Protein AF-A0A3P8R2W5-F1 (afdb_monomer)

Nearest PDB structures (foldseek):
  6atu-assembly19_G  TM=8.718E-01  e=2.546E-03  Homo sapiens
  2z7f-assembly1_I  TM=8.019E-01  e=1.311E-03  Homo sapiens
  6atu-assembly6_F  TM=7.959E-01  e=9.404E-04  Homo sapiens
  6atu-assembly13_M  TM=8.335E-01  e=5.285E-03  Homo sapiens
  6atu-assembly19_Q  TM=7.624E-01  e=2.382E-03  Homo sapiens

Solvent-accessible surface area (backbone atoms only — not comparable to full-atom values): 11851 Å² total; per-residue (Å²): 139,56,72,67,59,56,53,50,49,53,51,51,56,57,54,64,68,43,92,57,56,71,59,59,55,61,57,56,61,75,74,48,92,68,95,67,98,59,91,80,62,72,65,60,57,54,51,54,67,70,60,62,64,60,78,55,39,72,69,93,72,89,56,94,75,54,70,59,56,67,77,35,89,41,23,77,69,27,68,88,70,18,33,48,28,73,53,85,70,21,19,39,64,36,75,41,43,58,73,58,78,55,42,71,60,91,65,75,59,60,75,98,68,84,64,53,75,74,34,92,40,29,74,70,27,64,90,69,22,30,46,27,69,43,68,70,31,22,35,68,35,74,38,42,55,74,61,77,53,40,70,62,90,74,48,78,67,72,93,68,84,64,53,74,73,34,92,40,26,71,70,27,67,85,73,22,30,47,28,69,44,68,71,30,23,36,67,37,73,41,48,67,83,87,126

Radius of gyration: 23.7 Å; Cα contacts (8 Å, |Δi|>4): 311; chains: 1; bounding box: 45×75×55 Å

Mean predicted aligned error: 18.03 Å

Sequence (195 aa):
MDKLSSTVYVLIVALCAFPHFGTVFHAHALRRGGISTGEFPLSLFAICLLIDSKPGVCPVRYYIHADCTKSCSKDSDCHDNEKCCSNGCGHECMAPVIVKPGLCPHRLPAALGPCVESCSTDSDCHDSEKCCSNGCGHECMVPDIVKPGVCPLGHPPTFGPCVESCSKDSDCTDKKKCCSNGCGHECMAPYIGEK

Secondary structure (DSSP, 8-state):
--HHHHHHHHHHHHHHT-TTHHHHHHHHHTT---------SHHHHHHHHT----SSB------SS----B--SSGGGSSTT-EEEE-SSSEEEEPPB-PPSSBPPP-PPPPSS---B--SSGGGSSTT-EEEE-SSSEEEEPPB-PPSSB-----PPPSS---B--SSGGGSSTT-EEEE-SSSEEEEPPB----

InterPro domains:
  IPR008197 WAP-type 'four-disulfide core' domain [PF00095] (54-96)
  IPR008197 WAP-type 'four-disulfide core' domain [PF00095] (100-143)
  IPR008197 WAP-type 'four-disulfide core' domain [PF00095] (147-190)
  IPR008197 WAP-type 'four-disulfide core' domain [PR00003] (97-106)
  IPR008197 WAP-type 'four-disulfide core' domain [PR00003] (165-172)
  IPR008197 WAP-type 'four-disulfide core' domain [PR00003] (172-181)
  IPR008197 WAP-type 'four-disulfide core' domain [PR00003] (182-190)
  IPR008197 WAP-type 'four-disulfide core' domain [PS51390] (51-97)
  IPR008197 WAP-type 'four-disulfide core' domain [PS51390] (99-143)
  IPR008197 WAP-type 'four-disulfide core' domain [PS51390] (144-191)
  IPR008197 WAP-type 'four-disulfide core' domain [SM00217] (54-97)
  IPR008197 WAP-type 'four-disulfide core' domain [SM00217] (100-144)
  IPR008197 WAP-type 'four-disulfide core' domain [SM00217] (147-191)
  IPR036645 Elafin-like superfamily [G3DSA:4.10.75.10] (53-97)
  IPR036645 Elafin-like superfamily [G3DSA:4.10.75.10] (98-145)
  IPR036645 Elafin-like superfamily [G3DSA:4.10.75.10] (146-193)
  IPR036645 Elafin-like superfamily [SSF57256] (47-97)
  IPR036645 Elafin-like superfamily [SSF57256] (97-143)
  IPR036645 Elafin-like superfamily [SSF57256] (145-190)
  IPR050514 WAP four-disulfide core domain [PTHR19441] (52-141)

Organism: Astatotilapia calliptera (NCBI:txid8154)

pLDDT: mean 70.21, std 16.5, range [33.34, 91.12]

Structure (mmCIF, N/CA/C/O backbone):
data_AF-A0A3P8R2W5-F1
#
_entry.id   AF-A0A3P8R2W5-F1
#
loop_
_atom_site.group_PDB
_atom_site.id
_atom_site.type_symbol
_atom_site.label_atom_id
_atom_site.label_alt_id
_atom_site.label_comp_id
_atom_site.label_asym_id
_atom_site.label_entity_id
_atom_site.label_seq_id
_atom_site.pdbx_PDB_ins_code
_atom_site.Cartn_x
_atom_site.Cartn_y
_atom_site.Cartn_z
_atom_site.occupancy
_atom_site.B_iso_or_equiv
_atom_site.auth_seq_id
_atom_site.auth_comp_id
_atom_site.auth_asym_id
_atom_site.auth_atom_id
_atom_site.pdbx_PDB_model_num
ATOM 1 N N . MET A 1 1 ? -18.598 16.059 6.889 1.00 37.91 1 MET A N 1
ATOM 2 C CA . MET A 1 1 ? -17.616 15.352 6.032 1.00 37.91 1 MET A CA 1
ATOM 3 C C . MET A 1 1 ? -18.181 15.341 4.633 1.00 37.91 1 MET A C 1
ATOM 5 O O . MET A 1 1 ? -18.956 14.478 4.240 1.00 37.91 1 MET A O 1
ATOM 9 N N . ASP A 1 2 ? -17.928 16.457 3.984 1.00 36.19 2 ASP A N 1
ATOM 10 C CA . ASP A 1 2 ? -18.869 17.141 3.122 1.00 36.19 2 ASP A CA 1
ATOM 11 C C . ASP A 1 2 ? -18.678 16.683 1.683 1.00 36.19 2 ASP A C 1
ATOM 13 O O . ASP A 1 2 ? -17.599 16.840 1.117 1.00 36.19 2 ASP A O 1
ATOM 17 N N . LYS A 1 3 ? -19.734 16.140 1.064 1.00 34.19 3 LYS A N 1
ATOM 18 C CA . LYS A 1 3 ? -19.752 15.786 -0.370 1.00 34.19 3 LYS A CA 1
ATOM 19 C C . LYS A 1 3 ? -19.328 16.959 -1.271 1.00 34.19 3 LYS A C 1
ATOM 21 O O . LYS A 1 3 ? -18.796 16.731 -2.350 1.00 34.19 3 LYS A O 1
ATOM 26 N N . LEU A 1 4 ? -19.489 18.194 -0.790 1.00 41.12 4 LEU A N 1
ATOM 27 C CA . LEU A 1 4 ? -18.995 19.416 -1.425 1.00 41.12 4 LEU A CA 1
ATOM 28 C C . LEU A 1 4 ? -17.462 19.457 -1.554 1.00 41.12 4 LEU A C 1
ATOM 30 O O . LEU A 1 4 ? -16.969 19.941 -2.562 1.00 41.12 4 LEU A O 1
ATOM 34 N N . SER A 1 5 ? -16.700 18.894 -0.611 1.00 50.88 5 SER A N 1
ATOM 35 C CA . SER A 1 5 ? -15.228 18.884 -0.656 1.00 50.88 5 SER A CA 1
ATOM 36 C C . SER A 1 5 ? -14.683 17.929 -1.727 1.00 50.88 5 SER A C 1
ATOM 38 O O . SER A 1 5 ? -13.725 18.263 -2.420 1.00 50.88 5 SER A O 1
ATOM 40 N N . SER A 1 6 ? -15.342 16.784 -1.937 1.00 49.88 6 SER A N 1
ATOM 41 C CA . SER A 1 6 ? -14.933 15.801 -2.949 1.00 49.88 6 SER A CA 1
ATOM 42 C C . SER A 1 6 ? -15.258 16.270 -4.372 1.00 49.88 6 SER A C 1
ATOM 44 O O . SER A 1 6 ? -14.403 16.187 -5.249 1.00 49.88 6 SER A O 1
ATOM 46 N N . THR A 1 7 ? -16.437 16.860 -4.600 1.00 51.84 7 THR A N 1
ATOM 47 C CA . THR A 1 7 ? -16.791 17.428 -5.914 1.00 51.84 7 THR A CA 1
ATOM 48 C C . THR A 1 7 ? -15.917 18.631 -6.267 1.00 51.84 7 THR A C 1
ATOM 50 O O . THR A 1 7 ? -15.484 18.755 -7.410 1.00 51.84 7 THR A O 1
ATOM 53 N N . VAL A 1 8 ? -15.607 19.493 -5.290 1.00 56.53 8 VAL A N 1
ATOM 54 C CA . VAL A 1 8 ? -14.687 20.626 -5.480 1.00 56.53 8 VAL A CA 1
ATOM 55 C C . VAL A 1 8 ? -13.277 20.132 -5.806 1.00 56.53 8 VAL A C 1
ATOM 57 O O . VAL A 1 8 ? -12.662 20.656 -6.726 1.00 56.53 8 VAL A O 1
ATOM 60 N N . TYR A 1 9 ? -12.790 19.077 -5.148 1.00 55.22 9 TYR A N 1
ATOM 61 C CA . TYR A 1 9 ? -11.492 18.472 -5.461 1.00 55.22 9 TYR A CA 1
ATOM 62 C C . TYR A 1 9 ? -11.437 17.900 -6.887 1.00 55.22 9 TYR A C 1
ATOM 64 O O . TYR A 1 9 ? -10.500 18.185 -7.629 1.00 55.22 9 TYR A O 1
ATOM 72 N N . VAL A 1 10 ? -12.469 17.162 -7.309 1.00 55.72 10 VAL A N 1
ATOM 73 C CA . VAL A 1 10 ? -12.559 16.612 -8.675 1.00 55.72 10 VAL A CA 1
ATOM 74 C C . VAL A 1 10 ? -12.622 17.727 -9.724 1.00 55.72 10 VAL A C 1
ATOM 76 O O . VAL A 1 10 ? -11.953 17.637 -10.752 1.00 55.72 10 VAL A O 1
ATOM 79 N N . LEU A 1 11 ? -13.366 18.806 -9.455 1.00 57.88 11 LEU A N 1
ATOM 80 C CA . LEU A 1 11 ? -13.414 19.990 -10.320 1.00 57.88 11 LEU A CA 1
ATOM 81 C C . LEU A 1 11 ? -12.051 20.683 -10.420 1.00 57.88 11 LEU A C 1
ATOM 83 O O . LEU A 1 11 ? -11.648 21.058 -11.514 1.00 57.88 11 LEU A O 1
ATOM 87 N N . ILE A 1 12 ? -11.319 20.820 -9.313 1.00 60.12 12 ILE A N 1
ATOM 88 C CA . ILE A 1 12 ? -9.984 21.435 -9.303 1.00 60.12 12 ILE A CA 1
ATOM 89 C C . ILE A 1 12 ? -8.992 20.602 -10.124 1.00 60.12 12 ILE A C 1
ATOM 91 O O . ILE A 1 12 ? -8.288 21.155 -10.966 1.00 60.12 12 ILE A O 1
ATOM 95 N N . VAL A 1 13 ? -8.979 19.277 -9.945 1.00 54.66 13 VAL A N 1
ATOM 96 C CA . VAL A 1 13 ? -8.124 18.364 -10.724 1.00 54.66 13 VAL A CA 1
ATOM 97 C C . VAL A 1 13 ? -8.473 18.421 -12.216 1.00 54.66 13 VAL A C 1
ATOM 99 O O . VAL A 1 13 ? -7.575 18.510 -13.051 1.00 54.66 13 VAL A O 1
ATOM 102 N N . ALA A 1 14 ? -9.765 18.451 -12.563 1.00 57.53 14 ALA A N 1
ATOM 103 C CA . ALA A 1 14 ? -10.214 18.588 -13.948 1.00 57.53 14 ALA A CA 1
ATOM 104 C C . ALA A 1 14 ? -9.802 19.933 -14.572 1.00 57.53 14 ALA A C 1
ATOM 106 O O . ALA A 1 14 ? -9.404 19.968 -15.732 1.00 57.53 14 ALA A O 1
ATOM 107 N N . LEU A 1 15 ? -9.847 21.032 -13.810 1.00 59.97 15 LEU A N 1
ATOM 108 C CA . LEU A 1 15 ? -9.421 22.358 -14.270 1.00 59.97 15 LEU A CA 1
ATOM 109 C C . LEU A 1 15 ? -7.898 22.444 -14.476 1.00 59.97 15 LEU A C 1
ATOM 111 O O . LEU A 1 15 ? -7.463 23.055 -15.451 1.00 59.97 15 LEU A O 1
ATOM 115 N N . CYS A 1 16 ? -7.095 21.791 -13.626 1.00 55.00 16 CYS A N 1
ATOM 116 C CA . CYS A 1 16 ? -5.636 21.712 -13.792 1.00 55.00 16 CYS A CA 1
ATOM 117 C C . CYS A 1 16 ? -5.208 20.835 -14.993 1.00 55.00 16 CYS A C 1
ATOM 119 O O . CYS A 1 16 ? -4.092 20.991 -15.481 1.00 55.00 16 CYS A O 1
ATOM 121 N N . ALA A 1 17 ? -6.069 19.936 -15.491 1.00 52.56 17 ALA A N 1
ATOM 122 C CA . ALA A 1 17 ? -5.776 19.053 -16.628 1.00 52.56 17 ALA A CA 1
ATOM 123 C C . ALA A 1 17 ? -5.965 19.716 -18.010 1.00 52.56 17 ALA A C 1
ATOM 125 O O . ALA A 1 17 ? -5.580 19.139 -19.028 1.00 52.56 17 ALA A O 1
ATOM 126 N N . PHE A 1 18 ? -6.545 20.922 -18.081 1.00 54.81 18 PHE A N 1
ATOM 127 C CA . PHE A 1 18 ? -6.674 21.643 -19.347 1.00 54.81 18 PHE A CA 1
ATOM 128 C C . PHE A 1 18 ? -5.352 22.348 -19.707 1.00 54.81 18 PHE A C 1
ATOM 130 O O . PHE A 1 18 ? -4.949 23.284 -19.011 1.00 54.81 18 PHE A O 1
ATOM 137 N N . PRO A 1 19 ? -4.715 22.015 -20.846 1.00 51.53 19 PRO A N 1
ATOM 138 C CA . PRO A 1 19 ? -3.404 22.552 -21.235 1.00 51.53 19 PRO A CA 1
ATOM 139 C C . PRO A 1 19 ? -3.407 24.070 -21.502 1.00 51.53 19 PRO A C 1
ATOM 141 O O . PRO A 1 19 ? -2.353 24.687 -21.617 1.00 51.53 19 PRO A O 1
ATOM 144 N N . HIS A 1 20 ? -4.587 24.698 -21.575 1.00 48.62 20 HIS A N 1
ATOM 145 C CA . HIS A 1 20 ? -4.743 26.134 -21.811 1.00 48.62 20 HIS A CA 1
ATOM 146 C C . HIS A 1 20 ? -4.939 26.985 -20.545 1.00 48.62 20 HIS A C 1
ATOM 148 O O . HIS A 1 20 ? -4.922 28.213 -20.651 1.00 48.62 20 HIS A O 1
ATOM 154 N N . PHE A 1 21 ? -5.073 26.394 -19.351 1.00 50.47 21 PHE A N 1
ATOM 155 C CA . PHE A 1 21 ? -5.396 27.158 -18.135 1.00 50.47 21 PHE A CA 1
ATOM 156 C C . PHE A 1 21 ? -4.293 28.163 -17.749 1.00 50.47 21 PHE A C 1
ATOM 158 O O . PHE A 1 21 ? -4.582 29.298 -17.368 1.00 50.47 21 PHE A O 1
ATOM 165 N N . GLY A 1 22 ? -3.020 27.799 -17.946 1.00 50.53 22 GLY A N 1
ATOM 166 C CA . GLY A 1 22 ? -1.876 28.679 -17.665 1.00 50.53 22 GLY A CA 1
ATOM 167 C C . GLY A 1 22 ? -1.718 29.860 -18.634 1.00 50.53 22 GLY A C 1
ATOM 168 O O . GLY A 1 22 ? -1.234 30.920 -18.242 1.00 50.53 22 GLY A O 1
ATOM 169 N N . THR A 1 23 ? -2.161 29.725 -19.889 1.00 49.91 23 THR A N 1
ATOM 170 C CA . THR A 1 23 ? -1.966 30.766 -20.925 1.00 49.91 23 THR A CA 1
ATOM 171 C C . THR A 1 23 ? -3.039 31.860 -20.892 1.00 49.91 23 THR A C 1
ATOM 173 O O . THR A 1 23 ? -2.734 33.028 -21.135 1.00 49.91 23 THR A O 1
ATOM 176 N N . VAL A 1 24 ? -4.281 31.520 -20.528 1.00 46.75 24 VAL A N 1
ATOM 177 C CA . VAL A 1 24 ? -5.404 32.476 -20.472 1.00 46.75 24 VAL A CA 1
ATOM 178 C C . VAL A 1 24 ? -5.250 33.460 -19.304 1.00 46.75 24 VAL A C 1
ATOM 180 O O . VAL A 1 24 ? -5.505 34.655 -19.466 1.00 46.75 24 VAL A O 1
ATOM 183 N N . PHE A 1 25 ? -4.757 33.002 -18.148 1.00 47.06 25 PHE A N 1
ATOM 184 C CA . PHE A 1 25 ? -4.556 33.862 -16.974 1.00 47.06 25 PHE A CA 1
ATOM 185 C C . PHE A 1 25 ? -3.349 34.799 -17.109 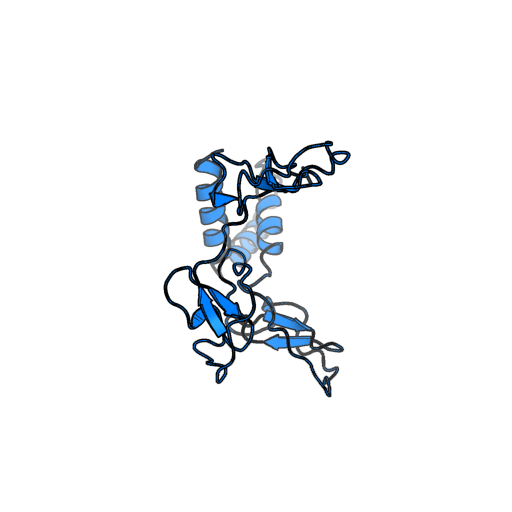1.00 47.06 25 PHE A C 1
ATOM 187 O O . PHE A 1 25 ? -3.434 35.966 -16.720 1.00 47.06 25 PHE A O 1
ATOM 194 N N . HIS A 1 26 ? -2.257 34.340 -17.731 1.00 40.44 26 HIS A N 1
ATOM 195 C CA . HIS A 1 26 ? -1.075 35.179 -17.948 1.00 40.44 26 HIS A CA 1
ATOM 196 C C . HIS A 1 26 ? -1.336 36.308 -18.967 1.00 40.44 26 HIS A C 1
ATOM 198 O O . HIS A 1 26 ? -0.782 37.402 -18.842 1.00 40.44 26 HIS A O 1
ATOM 204 N N . ALA A 1 27 ? -2.225 36.082 -19.944 1.00 37.72 27 ALA A N 1
ATOM 205 C CA . ALA A 1 27 ? -2.623 37.091 -20.929 1.00 37.72 27 ALA A CA 1
ATOM 206 C C . ALA A 1 27 ? -3.613 38.137 -20.372 1.00 37.72 27 ALA A C 1
ATOM 208 O O . ALA A 1 27 ? -3.580 39.297 -20.788 1.00 37.72 27 ALA A O 1
ATOM 209 N N . HIS A 1 28 ? -4.467 37.768 -19.409 1.00 40.81 28 HIS A N 1
ATOM 210 C CA . HIS A 1 28 ? -5.411 38.706 -18.784 1.00 40.81 28 HIS A CA 1
ATOM 211 C C . HIS A 1 28 ? -4.749 39.635 -17.750 1.00 40.81 28 HIS A C 1
ATOM 213 O O . HIS A 1 28 ? -5.167 40.787 -17.616 1.00 40.81 28 HIS A O 1
ATOM 219 N N . ALA A 1 29 ? -3.689 39.174 -17.072 1.00 40.69 29 ALA A N 1
ATOM 220 C CA . ALA A 1 29 ? -2.943 39.957 -16.080 1.00 40.69 29 ALA A CA 1
ATOM 221 C C . ALA A 1 29 ? -2.123 41.114 -16.689 1.00 40.69 29 ALA A C 1
ATOM 223 O O . ALA A 1 29 ? -1.915 42.131 -16.035 1.00 40.69 29 ALA A O 1
ATOM 224 N N . LEU A 1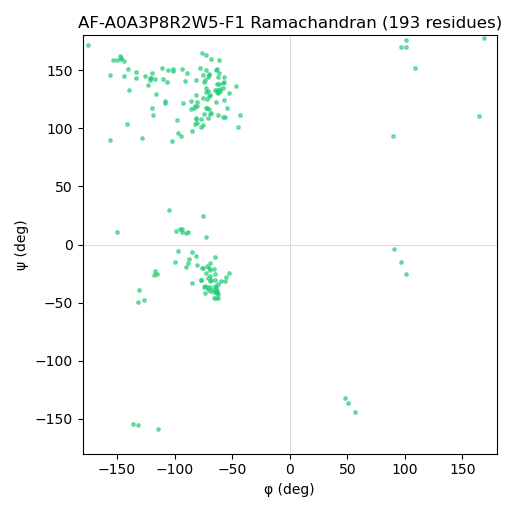 30 ? -1.697 41.003 -17.954 1.00 40.72 30 LEU A N 1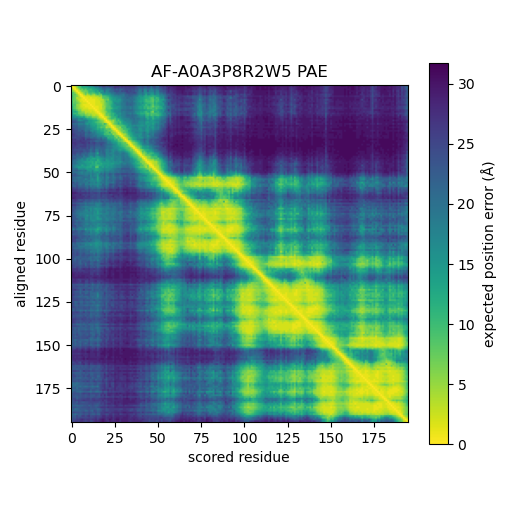
ATOM 225 C CA . LEU A 1 30 ? -0.898 42.043 -18.620 1.00 40.72 30 LEU A CA 1
ATOM 226 C C . LEU A 1 30 ? -1.732 43.143 -19.298 1.00 40.72 30 LEU A C 1
ATOM 228 O O . LEU A 1 30 ? -1.176 44.172 -19.675 1.00 40.72 30 LEU A O 1
ATOM 232 N N . ARG A 1 31 ? -3.055 42.968 -19.464 1.00 41.94 31 ARG A N 1
ATOM 233 C CA . ARG A 1 31 ? -3.909 43.952 -20.166 1.00 41.94 31 ARG A CA 1
ATOM 234 C C . ARG A 1 31 ? -4.700 44.902 -19.273 1.00 41.94 31 ARG A C 1
ATOM 236 O O . ARG A 1 31 ? -5.211 45.899 -19.778 1.00 41.94 31 ARG A O 1
ATOM 243 N N . ARG A 1 32 ? -4.826 44.630 -17.977 1.00 38.44 32 ARG A N 1
ATOM 244 C CA . ARG A 1 32 ? -5.476 45.545 -17.032 1.00 38.44 32 ARG A CA 1
ATOM 245 C C . ARG A 1 32 ? -4.540 45.778 -15.859 1.00 38.44 32 ARG A C 1
ATOM 247 O O . ARG A 1 32 ? -4.563 45.035 -14.888 1.00 38.44 32 ARG A O 1
ATOM 254 N N . GLY A 1 33 ? -3.718 46.822 -15.963 1.00 45.69 33 GLY A N 1
ATOM 255 C CA . GLY A 1 33 ? -3.100 47.415 -14.783 1.00 45.69 33 GLY A CA 1
ATOM 256 C C . GLY A 1 33 ? -4.216 47.824 -13.824 1.00 45.69 33 GLY A C 1
ATOM 257 O O . GLY A 1 33 ? -5.000 48.715 -14.139 1.00 45.69 33 GLY A O 1
ATOM 258 N N . GLY A 1 34 ? -4.353 47.118 -12.706 1.00 36.72 34 GLY A N 1
ATOM 259 C CA . GLY A 1 34 ? -5.427 47.383 -11.760 1.00 36.72 34 GLY A CA 1
ATOM 260 C C . GLY A 1 34 ? -5.633 46.250 -10.769 1.00 36.72 34 GLY A C 1
ATOM 261 O O . GLY A 1 34 ? -6.125 45.182 -11.114 1.00 36.72 34 GLY A O 1
ATOM 262 N N . ILE A 1 35 ? -5.286 46.536 -9.519 1.00 48.81 35 ILE A N 1
ATOM 263 C CA . ILE A 1 35 ? -5.707 45.813 -8.322 1.00 48.81 35 ILE A CA 1
ATOM 264 C C . ILE A 1 35 ? -7.245 45.846 -8.296 1.00 48.81 35 ILE A C 1
ATOM 266 O O . ILE A 1 35 ? -7.823 46.909 -8.083 1.00 48.81 35 ILE A O 1
ATOM 270 N N . SER A 1 36 ? -7.920 44.717 -8.529 1.00 33.34 36 SER A N 1
ATOM 271 C CA . SER A 1 36 ? -9.334 44.570 -8.167 1.00 33.34 36 SER A CA 1
ATOM 272 C C . SER A 1 36 ? -9.477 43.432 -7.173 1.00 33.34 36 SER A C 1
ATOM 274 O O . SER A 1 36 ? -9.170 42.283 -7.480 1.00 33.34 36 SER A O 1
ATOM 276 N N . THR A 1 37 ? -9.942 43.795 -5.988 1.00 40.66 37 THR A N 1
ATOM 277 C CA . THR A 1 37 ? -10.391 42.941 -4.893 1.00 40.66 37 THR A CA 1
ATOM 278 C C . THR A 1 37 ? -11.297 41.816 -5.397 1.00 40.66 37 THR A C 1
ATOM 280 O O . THR A 1 37 ? -12.478 42.019 -5.677 1.00 40.66 37 THR A O 1
ATOM 283 N N . GLY A 1 38 ? -10.709 40.636 -5.517 1.00 40.97 38 GLY A N 1
ATOM 284 C CA . GLY A 1 38 ? -11.343 39.353 -5.760 1.00 40.97 38 GLY A CA 1
ATOM 285 C C . GLY A 1 38 ? -10.366 38.315 -5.234 1.00 40.97 38 GLY A C 1
ATOM 286 O O . GLY A 1 38 ? -9.433 37.925 -5.931 1.00 40.97 38 GLY A O 1
ATOM 287 N N . GLU A 1 39 ? -10.509 37.973 -3.956 1.00 46.69 39 GLU A N 1
ATOM 288 C CA . GLU A 1 39 ? -9.857 36.818 -3.338 1.00 46.69 39 GLU A CA 1
ATOM 289 C C . GLU A 1 39 ? -10.044 35.610 -4.280 1.00 46.69 39 GLU A C 1
ATOM 291 O O . GLU A 1 39 ? -11.150 35.427 -4.780 1.00 46.69 39 GLU A O 1
ATOM 296 N N . PHE A 1 40 ? -9.002 34.800 -4.505 1.00 55.19 40 PHE A N 1
ATOM 297 C CA . PHE A 1 40 ? -8.868 33.718 -5.512 1.00 55.19 40 PHE A CA 1
ATOM 298 C C . PHE A 1 40 ? -8.293 34.164 -6.873 1.00 55.19 40 PHE A C 1
ATOM 300 O O . PHE A 1 40 ? -9.031 34.556 -7.776 1.00 55.19 40 PHE A O 1
ATOM 307 N N . PRO A 1 41 ? -6.955 34.043 -7.062 1.00 54.28 41 PRO A N 1
ATOM 308 C CA . PRO A 1 41 ? -6.441 32.831 -7.728 1.00 54.28 41 PRO A CA 1
ATOM 309 C C . PRO A 1 41 ? -5.017 32.377 -7.317 1.00 54.28 41 PRO A C 1
ATOM 311 O O . PRO A 1 41 ? -4.459 31.488 -7.955 1.00 54.28 41 PRO A O 1
ATOM 314 N N . LEU A 1 42 ? -4.406 32.934 -6.263 1.00 47.19 42 LEU A N 1
ATOM 315 C CA . LEU A 1 42 ? -3.070 32.491 -5.814 1.00 47.19 42 LEU A CA 1
ATOM 316 C C . LEU A 1 42 ? -3.090 31.075 -5.203 1.00 47.19 42 LEU A C 1
ATOM 318 O O . LEU A 1 42 ? -2.136 30.318 -5.361 1.00 47.19 42 LEU A O 1
ATOM 322 N N . SER A 1 43 ? -4.202 30.688 -4.567 1.00 53.44 43 SER A N 1
ATOM 323 C CA . SER A 1 43 ? -4.377 29.353 -3.977 1.00 53.44 43 SER A CA 1
ATOM 324 C C . SER A 1 43 ? -4.487 28.249 -5.036 1.00 53.44 43 SER A C 1
ATOM 326 O O . SER A 1 43 ? -3.882 27.197 -4.876 1.00 53.44 43 SER A O 1
ATOM 328 N N . LEU A 1 44 ? -5.190 28.488 -6.148 1.00 50.28 44 LEU A N 1
ATOM 329 C CA . LEU A 1 44 ? -5.420 27.462 -7.172 1.00 50.28 44 LEU A CA 1
ATOM 330 C C . LEU A 1 44 ? -4.158 27.170 -8.000 1.00 50.28 44 LEU A C 1
ATOM 332 O O . LEU A 1 44 ? -3.886 26.019 -8.328 1.00 50.28 44 LEU A O 1
ATOM 336 N N . PHE A 1 45 ? -3.353 28.203 -8.272 1.00 52.16 45 PHE A N 1
ATOM 337 C CA . PHE A 1 45 ? -2.059 28.057 -8.942 1.00 52.16 45 PHE A CA 1
ATOM 338 C C . PHE A 1 45 ? -1.069 27.266 -8.071 1.00 52.16 45 PHE A C 1
ATOM 340 O O . PHE A 1 45 ? -0.394 26.366 -8.563 1.00 52.16 45 PHE A O 1
ATOM 347 N N . ALA A 1 46 ? -1.049 27.533 -6.759 1.00 50.25 46 ALA A N 1
ATOM 348 C CA . ALA A 1 46 ? -0.273 26.754 -5.797 1.00 50.25 46 ALA A CA 1
ATOM 349 C C . ALA A 1 46 ? -0.773 25.305 -5.673 1.00 50.25 46 ALA A C 1
ATOM 351 O O . ALA A 1 46 ? 0.039 24.397 -5.540 1.00 50.25 46 ALA A O 1
ATOM 352 N N . ILE A 1 47 ? -2.086 25.067 -5.774 1.00 53.19 47 ILE A N 1
ATOM 353 C CA . ILE A 1 47 ? -2.647 23.711 -5.772 1.00 53.19 47 ILE A CA 1
ATOM 354 C C . ILE A 1 47 ? -2.208 22.938 -7.017 1.00 53.19 47 ILE A C 1
ATOM 356 O O . ILE A 1 47 ? -1.742 21.821 -6.851 1.00 53.19 47 ILE A O 1
ATOM 360 N N . CYS A 1 48 ? -2.265 23.504 -8.231 1.00 49.78 48 CYS A N 1
ATOM 361 C CA . CYS A 1 48 ? -1.788 22.782 -9.420 1.00 49.78 48 CYS A CA 1
ATOM 362 C C . CYS A 1 48 ? -0.263 22.514 -9.373 1.00 49.78 48 CYS A C 1
ATOM 364 O O . CYS A 1 48 ? 0.174 21.475 -9.860 1.00 49.78 48 CYS A O 1
ATOM 366 N N . LEU A 1 49 ? 0.542 23.381 -8.735 1.00 46.94 49 LEU A N 1
ATOM 367 C CA . LEU A 1 49 ? 1.978 23.132 -8.495 1.00 46.94 49 LEU A CA 1
ATOM 368 C C . LEU A 1 49 ? 2.247 21.959 -7.529 1.00 46.94 49 LEU A C 1
ATOM 370 O O . LEU A 1 49 ? 3.336 21.394 -7.546 1.00 46.94 49 LEU A O 1
ATOM 374 N N . LEU A 1 50 ? 1.272 21.571 -6.700 1.00 46.28 50 LEU A N 1
ATOM 375 C CA . LEU A 1 50 ? 1.375 20.426 -5.786 1.00 46.28 50 LEU A CA 1
ATOM 376 C C . LEU A 1 50 ? 1.010 19.082 -6.449 1.00 46.28 50 LEU A C 1
ATOM 378 O O . LEU A 1 50 ? 1.183 18.037 -5.825 1.00 46.28 50 LEU A O 1
ATOM 382 N N . ILE A 1 51 ? 0.529 19.083 -7.700 1.00 48.06 51 ILE A N 1
ATOM 383 C CA . ILE A 1 51 ? 0.091 17.883 -8.445 1.00 48.06 51 ILE A CA 1
ATOM 384 C C . ILE A 1 51 ? 1.131 17.489 -9.512 1.00 48.06 51 ILE A C 1
ATOM 386 O O . ILE A 1 51 ? 0.802 16.897 -10.532 1.00 48.06 51 ILE A O 1
ATOM 390 N N . ASP A 1 52 ? 2.416 17.770 -9.286 1.00 51.94 52 ASP A N 1
ATOM 391 C CA . ASP A 1 52 ? 3.518 17.294 -10.150 1.00 51.94 52 ASP A CA 1
ATOM 392 C C . ASP A 1 52 ? 3.820 15.793 -9.915 1.00 51.94 52 ASP A C 1
ATOM 394 O O . ASP A 1 52 ? 4.937 15.326 -10.108 1.00 51.94 52 ASP A O 1
ATOM 398 N N . SER A 1 53 ? 2.836 15.024 -9.432 1.00 59.69 53 SER A N 1
ATOM 399 C CA . SER A 1 53 ? 2.976 13.597 -9.139 1.00 59.69 53 SER A CA 1
ATOM 400 C C . SER A 1 53 ? 2.011 12.786 -9.994 1.00 59.69 53 SER A C 1
ATOM 402 O O . SER A 1 53 ? 0.792 12.833 -9.818 1.00 59.69 53 SER A O 1
ATOM 404 N N . LYS A 1 54 ? 2.567 12.021 -10.940 1.00 71.38 54 LYS A N 1
ATOM 405 C CA . LYS A 1 54 ? 1.778 11.073 -11.736 1.00 71.38 54 LYS A CA 1
ATOM 406 C C . LYS A 1 54 ? 1.355 9.893 -10.852 1.00 71.38 54 LYS A C 1
ATOM 408 O O . LYS A 1 54 ? 2.106 9.521 -9.940 1.00 71.38 54 LYS A O 1
ATOM 413 N N . PRO A 1 55 ? 0.151 9.328 -11.051 1.00 65.00 55 PRO A N 1
ATOM 414 C CA . PRO A 1 55 ? -0.363 8.259 -10.201 1.00 65.00 55 PRO A CA 1
ATOM 415 C C . PRO A 1 55 ? 0.528 7.009 -10.255 1.00 65.00 55 PRO A C 1
ATOM 417 O O . PRO A 1 55 ? 1.118 6.692 -11.284 1.00 65.00 55 PRO A O 1
ATOM 420 N N . GLY A 1 56 ? 0.598 6.288 -9.133 1.00 67.25 56 GLY A N 1
ATOM 421 C CA . GLY A 1 56 ? 1.411 5.080 -8.974 1.00 67.25 56 GLY A CA 1
ATOM 422 C C . GLY A 1 56 ? 2.724 5.308 -8.220 1.00 67.25 56 GLY A C 1
ATOM 423 O O . GLY A 1 56 ? 3.053 6.424 -7.813 1.00 67.25 56 GLY A O 1
ATOM 424 N N . VAL A 1 57 ? 3.455 4.220 -7.981 1.00 76.62 57 VAL A N 1
ATOM 425 C CA . VAL A 1 57 ? 4.680 4.194 -7.167 1.00 76.62 57 VAL A CA 1
ATOM 426 C C . VAL A 1 57 ? 5.851 3.719 -8.022 1.00 76.62 57 VAL A C 1
ATOM 428 O O . VAL A 1 57 ? 5.674 2.917 -8.939 1.00 76.62 57 VAL A O 1
ATOM 431 N N . CYS A 1 58 ? 7.051 4.221 -7.733 1.00 77.44 58 CYS A N 1
ATOM 432 C CA . CYS A 1 58 ? 8.261 3.742 -8.388 1.00 77.44 58 CYS A CA 1
ATOM 433 C C . CYS A 1 58 ? 8.469 2.243 -8.118 1.00 77.44 58 CYS A C 1
ATOM 435 O O . CYS A 1 58 ? 8.378 1.824 -6.959 1.00 77.44 58 CYS A O 1
ATOM 437 N N . PRO A 1 59 ? 8.753 1.431 -9.150 1.00 73.25 59 PRO A N 1
ATOM 438 C CA . PRO A 1 59 ? 9.083 0.027 -8.954 1.00 73.25 59 PRO A CA 1
ATOM 439 C C . PRO A 1 59 ? 10.347 -0.107 -8.099 1.00 73.25 59 PRO A C 1
ATOM 441 O O . PRO A 1 59 ? 11.333 0.597 -8.310 1.00 73.25 59 PRO A O 1
ATOM 444 N N . VAL A 1 60 ? 10.344 -1.049 -7.156 1.00 65.88 60 VAL A N 1
ATOM 445 C CA . VAL A 1 60 ? 11.556 -1.398 -6.409 1.00 65.88 60 VAL A CA 1
ATOM 446 C C . VAL A 1 60 ? 12.426 -2.274 -7.309 1.00 65.88 60 VAL A C 1
ATOM 448 O O . VAL A 1 60 ? 12.096 -3.428 -7.580 1.00 65.88 60 VAL A O 1
ATOM 451 N N . ARG A 1 61 ? 13.538 -1.727 -7.801 1.00 65.00 61 ARG A N 1
ATOM 452 C CA . ARG A 1 61 ? 14.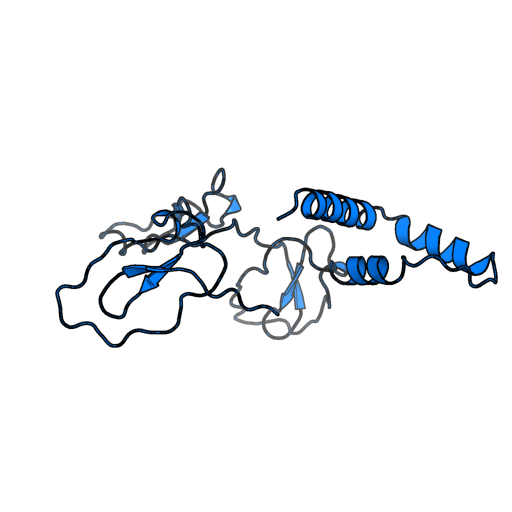562 -2.459 -8.557 1.00 65.00 61 ARG A CA 1
ATOM 453 C C . ARG A 1 61 ? 15.869 -2.440 -7.766 1.00 65.00 61 ARG A C 1
ATOM 455 O O . ARG A 1 61 ? 16.328 -1.385 -7.341 1.00 65.00 61 ARG A O 1
ATOM 462 N N . TYR A 1 62 ? 16.475 -3.611 -7.571 1.00 56.91 62 TYR A N 1
ATOM 463 C CA . TYR A 1 62 ? 17.831 -3.723 -7.033 1.00 56.91 62 TYR A CA 1
ATOM 464 C C . TYR A 1 62 ? 18.829 -3.586 -8.185 1.00 56.91 62 TYR A C 1
ATOM 466 O O . TYR A 1 62 ? 19.076 -4.540 -8.924 1.00 56.91 62 TYR A O 1
ATOM 474 N N . TYR A 1 63 ? 19.380 -2.388 -8.368 1.00 58.28 63 TYR A N 1
ATOM 475 C CA . TYR A 1 63 ? 20.377 -2.127 -9.403 1.00 58.28 63 TYR A CA 1
ATOM 476 C C . TYR A 1 63 ? 21.755 -2.599 -8.925 1.00 58.28 63 TYR A C 1
ATOM 478 O O . TYR A 1 63 ? 22.397 -1.959 -8.098 1.00 58.28 63 TYR A O 1
ATOM 486 N N . ILE A 1 64 ? 22.212 -3.741 -9.448 1.00 57.28 64 ILE A N 1
ATOM 487 C CA . ILE A 1 64 ? 23.558 -4.291 -9.190 1.00 57.28 64 ILE A CA 1
ATOM 488 C C . ILE A 1 64 ? 24.652 -3.359 -9.764 1.00 57.28 64 ILE A C 1
ATOM 490 O O . ILE A 1 64 ? 25.776 -3.352 -9.271 1.00 57.28 64 ILE A O 1
ATOM 494 N N . HIS A 1 65 ? 24.325 -2.562 -10.790 1.00 56.59 65 HIS A N 1
ATOM 495 C CA . HIS A 1 65 ? 25.118 -1.451 -11.330 1.00 56.59 65 HIS A CA 1
ATOM 496 C C . HIS A 1 65 ? 24.149 -0.324 -11.712 1.00 56.59 65 HIS A C 1
ATOM 498 O O . HIS A 1 65 ? 23.448 -0.434 -12.716 1.00 56.59 65 HIS A O 1
ATOM 504 N N . ALA A 1 66 ? 24.064 0.726 -10.895 1.00 61.19 66 ALA A N 1
ATOM 505 C CA . ALA A 1 66 ? 23.236 1.888 -11.201 1.00 61.19 66 ALA A CA 1
ATOM 506 C C . ALA A 1 66 ? 24.020 2.867 -12.085 1.00 61.19 66 ALA A C 1
ATOM 508 O O . ALA A 1 66 ? 25.101 3.318 -11.700 1.00 61.19 66 ALA A O 1
ATOM 509 N N . ASP A 1 67 ? 23.475 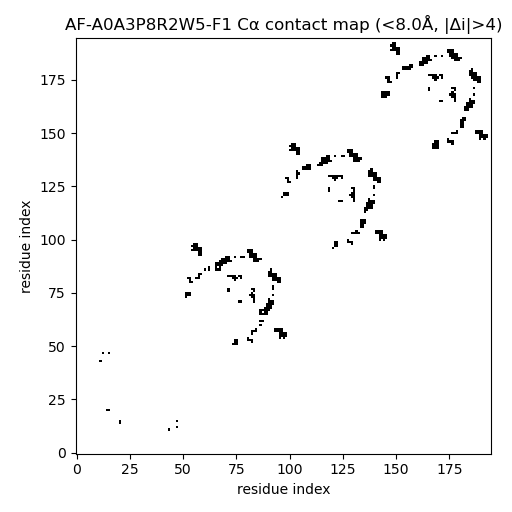3.207 -13.253 1.00 68.69 67 ASP A N 1
ATOM 510 C CA . ASP A 1 67 ? 23.959 4.352 -14.017 1.00 68.69 67 ASP A CA 1
ATOM 511 C C . ASP A 1 67 ? 23.555 5.626 -13.260 1.00 68.69 67 ASP A C 1
ATOM 513 O O . ASP A 1 67 ? 22.373 5.897 -13.037 1.00 68.69 67 ASP A O 1
ATOM 517 N N . CYS A 1 68 ? 24.550 6.391 -12.810 1.00 78.50 68 CYS A N 1
ATOM 518 C CA . CYS A 1 68 ? 24.361 7.624 -12.044 1.00 78.50 68 CYS A CA 1
ATOM 519 C C . CYS A 1 68 ? 23.844 8.797 -12.896 1.00 78.50 68 CYS A C 1
ATOM 521 O O . CYS A 1 68 ? 23.775 9.934 -12.417 1.00 78.50 68 CYS A O 1
ATOM 523 N N . THR A 1 69 ? 23.503 8.551 -14.160 1.00 80.19 69 THR A N 1
ATOM 524 C CA . THR A 1 69 ? 22.887 9.541 -15.037 1.00 80.19 69 THR A CA 1
ATOM 525 C C . THR A 1 69 ? 21.550 10.020 -14.461 1.00 80.19 69 THR A C 1
ATOM 527 O O . THR A 1 69 ? 20.721 9.247 -13.981 1.00 80.19 69 THR A O 1
ATOM 530 N N . LYS A 1 70 ? 21.346 11.340 -14.475 1.00 82.62 70 LYS A N 1
ATOM 531 C CA . LYS A 1 70 ? 20.095 11.984 -14.055 1.00 82.62 70 LYS A CA 1
ATOM 532 C C . LYS A 1 70 ? 19.301 12.380 -15.291 1.00 82.62 70 LYS A C 1
ATOM 534 O O . LYS A 1 70 ? 19.466 13.486 -15.798 1.00 82.62 70 LYS A O 1
ATOM 539 N N . SER A 1 71 ? 18.463 11.472 -15.774 1.00 83.19 71 SER A N 1
ATOM 540 C CA . SER A 1 71 ? 17.646 11.690 -16.972 1.00 83.19 71 SER A CA 1
ATOM 541 C C . SER A 1 71 ? 16.380 12.508 -16.697 1.00 83.19 71 SER A C 1
ATOM 543 O O . SER A 1 71 ? 15.804 13.062 -17.626 1.00 83.19 71 SER A O 1
ATOM 545 N N . CYS A 1 72 ? 15.958 12.619 -15.435 1.00 85.50 72 CYS A N 1
ATOM 546 C CA . CYS A 1 72 ? 14.801 13.405 -15.006 1.00 85.50 72 CYS A CA 1
ATOM 547 C C . CYS A 1 72 ? 15.031 14.004 -13.608 1.00 85.50 72 CYS A C 1
ATOM 549 O O . CYS A 1 72 ? 15.889 13.535 -12.857 1.00 85.50 72 CYS A O 1
ATOM 551 N N . SER A 1 73 ? 14.277 15.048 -13.252 1.00 85.06 73 SER A N 1
ATOM 552 C CA . SER A 1 73 ? 14.230 15.626 -11.896 1.00 85.06 73 SER A CA 1
ATOM 553 C C . SER A 1 73 ? 12.843 15.524 -11.257 1.00 85.06 73 SER A C 1
ATOM 555 O O . SER A 1 73 ? 12.733 15.505 -10.031 1.00 85.06 73 SER A O 1
ATOM 557 N N . LYS A 1 74 ? 11.787 15.461 -12.070 1.00 79.94 74 LYS A N 1
ATOM 558 C CA . LYS A 1 74 ? 10.386 15.362 -11.639 1.00 79.94 74 LYS A CA 1
ATOM 559 C C . LYS A 1 74 ? 9.557 14.542 -12.627 1.00 79.94 74 LYS A C 1
ATOM 561 O O . LYS A 1 74 ? 9.963 14.346 -13.769 1.00 79.94 74 LYS A O 1
ATOM 566 N N . ASP A 1 75 ? 8.385 14.074 -12.197 1.00 79.44 75 ASP A N 1
ATOM 567 C CA . ASP A 1 75 ? 7.508 13.223 -13.016 1.00 79.44 75 ASP A CA 1
ATOM 568 C C . ASP A 1 75 ? 7.076 13.909 -14.323 1.00 79.44 75 ASP A C 1
ATOM 570 O O . ASP A 1 75 ? 6.887 13.233 -15.333 1.00 79.44 75 ASP A O 1
ATOM 574 N N . SER A 1 76 ? 6.939 15.240 -14.333 1.00 77.00 76 SER A N 1
ATOM 575 C CA . SER A 1 76 ? 6.615 15.999 -15.550 1.00 77.00 76 SER A CA 1
ATOM 576 C C . SER A 1 76 ? 7.733 16.035 -16.597 1.00 77.00 76 SER A C 1
ATOM 578 O O . SER A 1 76 ? 7.444 16.343 -17.751 1.00 77.00 76 SER A O 1
ATOM 580 N N . ASP A 1 77 ? 8.974 15.693 -16.236 1.00 84.25 77 ASP A N 1
ATOM 581 C CA . ASP A 1 77 ? 10.079 15.588 -17.202 1.00 84.25 77 ASP A CA 1
ATOM 582 C C . ASP A 1 77 ? 9.985 14.297 -18.031 1.00 84.25 77 ASP A C 1
ATOM 584 O O . ASP A 1 77 ? 10.570 14.196 -19.107 1.00 84.25 77 ASP A O 1
ATOM 588 N N . CYS A 1 78 ? 9.251 13.306 -17.523 1.00 83.69 78 CYS A N 1
ATOM 589 C CA . CYS A 1 78 ? 9.074 12.013 -18.159 1.00 83.69 78 CYS A CA 1
ATOM 590 C C . CYS A 1 78 ? 7.844 12.013 -19.071 1.00 83.69 78 CYS A C 1
ATOM 592 O O . CYS A 1 78 ? 6.791 12.559 -18.720 1.00 83.69 78 CYS A O 1
ATOM 594 N N . HIS A 1 79 ? 7.959 11.357 -20.224 1.00 83.75 79 HIS A N 1
ATOM 595 C CA . HIS A 1 79 ? 6.851 11.213 -21.162 1.00 83.75 79 HIS A CA 1
ATOM 596 C C . HIS A 1 79 ? 5.748 10.304 -20.595 1.00 83.75 79 HIS A C 1
ATOM 598 O O . HIS A 1 79 ? 5.951 9.537 -19.652 1.00 83.75 79 HIS A O 1
ATOM 604 N N . ASP A 1 80 ? 4.541 10.439 -21.146 1.00 79.06 80 ASP A N 1
ATOM 605 C CA . ASP A 1 80 ? 3.379 9.626 -20.785 1.00 79.06 80 ASP A CA 1
ATOM 606 C C . ASP A 1 80 ? 3.127 9.572 -19.264 1.00 79.06 80 ASP A C 1
ATOM 608 O O . ASP A 1 80 ? 3.200 10.582 -18.555 1.00 79.06 80 ASP A O 1
ATOM 612 N N . ASN A 1 81 ? 2.824 8.382 -18.747 1.00 70.50 81 ASN A N 1
ATOM 613 C CA . ASN A 1 81 ? 2.539 8.145 -17.337 1.00 70.50 81 ASN A CA 1
ATOM 614 C C . ASN A 1 81 ? 3.793 7.793 -16.517 1.00 70.50 81 ASN A C 1
ATOM 616 O O . ASN A 1 81 ? 3.660 7.396 -15.364 1.00 70.50 81 ASN A O 1
ATOM 620 N N . GLU A 1 82 ? 5.002 7.925 -17.071 1.00 82.38 82 GLU A N 1
ATOM 621 C CA . GLU A 1 82 ? 6.243 7.489 -16.416 1.00 82.38 82 GLU A CA 1
ATOM 622 C C . GLU A 1 82 ? 6.656 8.399 -15.260 1.00 82.38 82 GLU A C 1
ATOM 624 O O . GLU A 1 82 ? 6.662 9.618 -15.391 1.00 82.38 82 GLU A O 1
ATOM 629 N N . LYS A 1 83 ? 7.047 7.827 -14.127 1.00 84.38 83 LYS A N 1
ATOM 630 C CA . LYS A 1 83 ? 7.516 8.587 -12.965 1.00 84.38 83 LYS A CA 1
ATOM 631 C C . LYS A 1 83 ? 9.030 8.723 -12.978 1.00 84.38 83 LYS A C 1
ATOM 633 O O . LYS A 1 83 ? 9.732 7.833 -13.455 1.00 84.38 83 LYS A O 1
ATOM 638 N N . CYS A 1 84 ? 9.524 9.813 -12.403 1.00 87.44 84 CYS A N 1
ATOM 639 C CA . CYS A 1 84 ? 10.951 10.010 -12.213 1.00 87.44 84 CYS A CA 1
ATOM 640 C C . CYS A 1 84 ? 11.406 9.268 -10.953 1.00 87.44 84 CYS A C 1
ATOM 642 O O . CYS A 1 84 ? 11.149 9.696 -9.825 1.00 87.44 84 CYS A O 1
ATOM 644 N N . CYS A 1 85 ? 12.063 8.129 -11.141 1.00 86.25 85 CYS A N 1
ATOM 645 C CA . CYS A 1 85 ? 12.400 7.199 -10.074 1.00 86.25 85 CYS A CA 1
ATOM 646 C C . CYS A 1 85 ? 13.902 7.186 -9.807 1.00 86.25 85 CYS A C 1
ATOM 648 O O . CYS A 1 85 ? 14.717 7.301 -10.719 1.00 86.25 85 CYS A O 1
ATOM 650 N N . SER A 1 86 ? 14.283 7.070 -8.533 1.00 85.75 86 SER A N 1
ATOM 651 C CA . SER A 1 86 ? 15.694 6.940 -8.171 1.00 85.75 86 SER A CA 1
ATOM 652 C C . SER A 1 86 ? 16.150 5.498 -8.354 1.00 85.75 86 SER A C 1
ATOM 654 O O . SER A 1 86 ? 15.545 4.581 -7.801 1.00 85.75 86 SER A O 1
ATOM 656 N N . ASN A 1 87 ? 17.251 5.312 -9.079 1.00 78.31 87 ASN A N 1
ATOM 657 C CA . ASN A 1 87 ? 17.900 4.012 -9.262 1.00 78.31 87 ASN A CA 1
ATOM 658 C C . ASN A 1 87 ? 19.032 3.758 -8.240 1.00 78.31 87 ASN A C 1
ATOM 660 O O . ASN A 1 87 ? 19.841 2.849 -8.402 1.00 78.31 87 ASN A O 1
ATOM 664 N N . GLY A 1 88 ? 19.101 4.570 -7.178 1.00 75.38 88 GLY A N 1
ATOM 665 C CA . GLY A 1 88 ? 20.101 4.489 -6.109 1.00 75.38 88 GLY A CA 1
ATOM 666 C C . GLY A 1 88 ? 21.239 5.511 -6.217 1.00 75.38 88 GLY A C 1
ATOM 667 O O . GLY A 1 88 ? 21.788 5.894 -5.188 1.00 75.38 88 GLY A O 1
ATOM 668 N N . CYS A 1 89 ? 21.558 6.005 -7.419 1.00 81.50 89 CYS A N 1
ATOM 669 C CA . CYS A 1 89 ? 22.573 7.053 -7.626 1.00 81.50 89 CYS A CA 1
ATOM 670 C C . CYS A 1 89 ? 22.078 8.200 -8.523 1.00 81.50 89 CYS A C 1
ATOM 672 O O . CYS A 1 89 ? 22.371 9.371 -8.270 1.00 81.50 89 CYS A O 1
ATOM 674 N N . GLY A 1 90 ? 21.317 7.864 -9.562 1.00 85.44 90 GLY A N 1
ATOM 675 C CA . GLY A 1 90 ? 20.720 8.789 -10.512 1.00 85.44 90 GLY A CA 1
ATOM 676 C C . GLY A 1 90 ? 19.195 8.801 -10.440 1.00 85.44 90 GLY A C 1
ATOM 677 O O . GLY A 1 90 ? 18.580 8.421 -9.434 1.00 85.44 90 GLY A O 1
ATOM 678 N N . HIS A 1 91 ? 18.600 9.258 -11.538 1.00 86.94 91 HIS A N 1
ATOM 679 C CA . HIS A 1 91 ? 17.157 9.292 -11.740 1.00 86.94 91 HIS A CA 1
ATOM 680 C C . HIS A 1 91 ? 16.832 8.899 -13.173 1.00 86.94 91 HIS A C 1
ATOM 682 O O . HIS A 1 91 ? 17.422 9.432 -14.113 1.00 86.94 91 HIS A O 1
ATOM 688 N N . GLU A 1 92 ? 15.863 8.011 -13.332 1.00 86.88 92 GLU A N 1
ATOM 689 C CA . GLU A 1 92 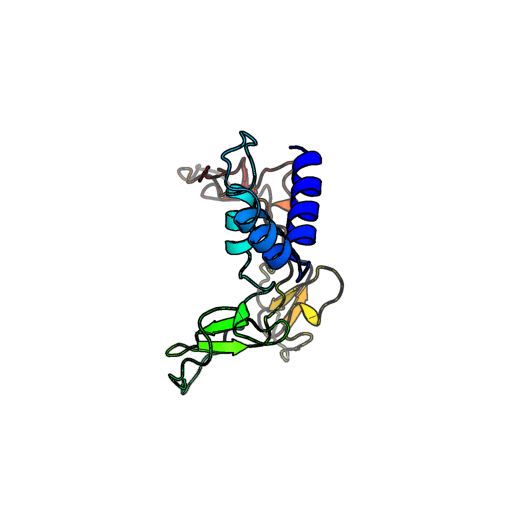? 15.399 7.533 -14.628 1.00 86.88 92 GLU A CA 1
ATOM 690 C C . GLU A 1 92 ? 13.870 7.552 -14.689 1.00 86.88 92 GLU A C 1
ATOM 692 O O . GLU A 1 92 ? 13.185 7.397 -13.674 1.00 86.88 92 GLU A O 1
ATOM 697 N N . CYS A 1 93 ? 13.334 7.776 -15.887 1.00 86.94 93 CYS A N 1
ATOM 698 C CA . CYS A 1 93 ? 11.903 7.680 -16.133 1.00 86.94 93 CYS A CA 1
ATOM 699 C C . CYS A 1 93 ? 11.504 6.209 -16.183 1.00 86.94 93 CYS A C 1
ATOM 701 O O . CYS A 1 93 ? 12.096 5.427 -16.926 1.00 86.94 93 CYS A O 1
ATOM 703 N N . MET A 1 94 ? 10.522 5.828 -15.370 1.00 81.38 94 MET A N 1
ATOM 704 C CA . MET A 1 94 ? 10.047 4.452 -15.285 1.00 81.38 94 MET A CA 1
ATOM 705 C C . MET A 1 94 ? 8.530 4.397 -15.312 1.00 81.38 94 MET A C 1
ATOM 707 O O . MET A 1 94 ? 7.851 5.207 -14.675 1.00 81.38 94 MET A O 1
ATOM 711 N N . ALA A 1 95 ? 7.991 3.373 -15.969 1.00 80.75 95 ALA A N 1
ATOM 712 C CA . ALA A 1 95 ? 6.580 3.046 -15.848 1.00 80.75 95 ALA A CA 1
ATOM 713 C C . ALA A 1 95 ? 6.224 2.804 -14.363 1.00 80.75 95 ALA A C 1
ATOM 715 O O . ALA A 1 95 ? 6.869 1.978 -13.702 1.00 80.75 95 ALA A O 1
ATOM 716 N N . PRO A 1 96 ? 5.232 3.523 -13.809 1.00 74.25 96 PRO A N 1
ATOM 717 C CA . PRO A 1 96 ? 4.843 3.358 -12.422 1.00 74.25 96 PRO A CA 1
ATOM 718 C C . PRO A 1 96 ? 4.153 2.018 -12.201 1.00 74.25 96 PRO A C 1
ATOM 720 O O . PRO A 1 96 ? 3.383 1.544 -13.036 1.00 74.25 96 PRO A O 1
ATOM 723 N N . VAL A 1 97 ? 4.354 1.452 -11.016 1.00 71.12 97 VAL A N 1
ATOM 724 C CA . VAL A 1 97 ? 3.522 0.352 -10.537 1.00 71.12 97 VAL A CA 1
ATOM 725 C C . VAL A 1 97 ? 2.253 0.959 -9.954 1.00 71.12 97 VAL A C 1
ATOM 727 O O . VAL A 1 97 ? 2.299 1.755 -9.009 1.00 71.12 97 VAL A O 1
ATOM 730 N N . ILE A 1 98 ? 1.104 0.604 -10.525 1.00 67.69 98 ILE A N 1
ATOM 731 C CA . ILE A 1 98 ? -0.195 0.986 -9.973 1.00 67.69 98 ILE A CA 1
ATOM 732 C C . ILE A 1 98 ? -0.472 0.078 -8.778 1.00 67.69 98 ILE A C 1
ATOM 734 O O . ILE A 1 98 ? -0.851 -1.079 -8.930 1.00 67.69 98 ILE A O 1
ATOM 738 N N . VAL A 1 99 ? -0.244 0.608 -7.578 1.00 69.19 99 VAL A N 1
ATOM 739 C CA . VAL A 1 99 ? -0.503 -0.115 -6.332 1.00 69.19 99 VAL A CA 1
ATOM 740 C C . VAL A 1 99 ? -1.981 0.031 -5.992 1.00 69.19 99 VAL A C 1
ATOM 742 O O . VAL A 1 99 ? -2.462 1.144 -5.760 1.00 69.19 99 VAL A O 1
ATOM 745 N N . LYS A 1 100 ? -2.712 -1.085 -5.949 1.00 73.94 100 LYS A N 1
ATOM 746 C CA . LYS A 1 100 ? -4.108 -1.077 -5.491 1.00 73.94 100 LYS A CA 1
ATOM 747 C C . LYS A 1 100 ? -4.161 -0.804 -3.980 1.00 73.94 100 LYS A C 1
ATOM 749 O O . LYS A 1 100 ? -3.252 -1.225 -3.255 1.00 73.94 100 LYS A O 1
ATOM 754 N N . PRO A 1 101 ? -5.186 -0.093 -3.480 1.00 67.94 101 PRO A N 1
ATOM 755 C CA . PRO A 1 101 ? -5.284 0.257 -2.065 1.00 67.94 101 PRO A CA 1
ATOM 756 C C . PRO A 1 101 ? -5.430 -0.985 -1.171 1.00 67.94 101 PRO A C 1
ATOM 758 O O . PRO A 1 101 ? -6.018 -1.984 -1.574 1.00 67.94 101 PRO A O 1
ATOM 761 N N . GLY A 1 102 ? -4.929 -0.890 0.064 1.00 71.75 102 GLY A N 1
ATOM 762 C CA . GLY A 1 102 ? -4.949 -1.973 1.055 1.00 71.75 102 GLY A CA 1
ATOM 763 C C . GLY A 1 102 ? -3.612 -2.712 1.190 1.00 71.75 102 GLY A C 1
ATOM 764 O O . GLY A 1 102 ? -2.677 -2.491 0.416 1.00 71.75 102 GLY A O 1
ATOM 765 N N . LEU A 1 103 ? -3.503 -3.556 2.218 1.00 80.69 103 LEU A N 1
ATOM 766 C CA . LEU A 1 103 ? -2.307 -4.355 2.514 1.00 80.69 103 LEU A CA 1
ATOM 767 C C . LEU A 1 103 ? -2.530 -5.820 2.147 1.00 80.69 103 LEU A C 1
ATOM 769 O O . LEU A 1 103 ? -3.650 -6.318 2.211 1.00 80.69 103 LEU A O 1
ATOM 773 N N . CYS A 1 104 ? -1.456 -6.516 1.777 1.00 83.06 104 CYS A N 1
ATOM 774 C CA . CYS A 1 104 ? -1.530 -7.960 1.602 1.00 83.06 104 CYS A CA 1
ATOM 775 C C . CYS A 1 104 ? -1.857 -8.630 2.942 1.00 83.06 104 CYS A C 1
ATOM 777 O O . CYS A 1 104 ? -1.201 -8.310 3.940 1.00 83.06 104 CYS A O 1
ATOM 779 N N . PRO A 1 105 ? -2.841 -9.544 2.975 1.00 80.38 105 PRO A N 1
ATOM 780 C CA . PRO A 1 105 ? -3.176 -10.252 4.195 1.00 80.38 105 PRO A CA 1
ATOM 781 C C . PRO A 1 105 ? -1.989 -11.099 4.644 1.00 80.38 105 PRO A C 1
ATOM 783 O O . PRO A 1 105 ? -1.320 -11.746 3.834 1.00 80.38 105 PRO A O 1
ATOM 786 N N . HIS A 1 106 ? -1.722 -11.108 5.948 1.00 70.38 106 HIS A N 1
ATOM 787 C CA . HIS A 1 106 ? -0.666 -11.950 6.490 1.00 70.38 106 HIS A CA 1
ATOM 788 C C . HIS A 1 106 ? -1.119 -13.416 6.449 1.00 70.38 106 HIS A C 1
ATOM 790 O O . HIS A 1 106 ? -2.111 -13.796 7.074 1.00 70.38 106 HIS A O 1
ATOM 796 N N . ARG A 1 107 ? -0.403 -14.248 5.693 1.00 67.56 107 ARG A N 1
ATOM 797 C CA . ARG A 1 107 ? -0.614 -15.698 5.620 1.00 67.56 107 ARG A CA 1
ATOM 798 C C . ARG A 1 107 ? 0.636 -16.403 6.132 1.00 67.56 107 ARG A C 1
ATOM 800 O O . ARG A 1 107 ? 1.753 -15.969 5.860 1.00 67.56 107 ARG A O 1
ATOM 807 N N . LEU A 1 108 ? 0.437 -17.505 6.854 1.00 60.09 108 LEU A N 1
ATOM 808 C CA . LEU A 1 108 ? 1.522 -18.443 7.133 1.00 60.09 108 LEU A CA 1
ATOM 809 C C . LEU A 1 108 ? 2.033 -19.015 5.799 1.00 60.09 108 LEU A C 1
ATOM 811 O O . LEU A 1 108 ? 1.210 -19.219 4.901 1.00 60.09 108 LEU A O 1
ATOM 815 N N . PRO A 1 109 ? 3.345 -19.278 5.658 1.00 61.22 109 PRO A N 1
ATOM 816 C CA . PRO A 1 109 ? 3.905 -19.795 4.417 1.00 61.22 109 PRO A CA 1
ATOM 817 C C . PRO A 1 109 ? 3.159 -21.047 3.957 1.00 61.22 109 PRO A C 1
ATOM 819 O O . PRO A 1 109 ? 2.935 -21.963 4.754 1.00 61.22 109 PRO A O 1
ATOM 822 N N . ALA A 1 110 ? 2.757 -21.075 2.686 1.00 60.09 110 ALA A N 1
ATOM 823 C CA . ALA A 1 110 ? 2.096 -22.233 2.103 1.00 60.09 110 ALA A CA 1
ATOM 824 C C . ALA A 1 110 ? 2.971 -23.496 2.231 1.00 60.09 110 ALA A C 1
ATOM 826 O O . ALA A 1 110 ? 4.202 -23.442 2.175 1.00 60.09 110 ALA A O 1
ATOM 827 N N . ALA A 1 111 ? 2.305 -24.634 2.443 1.00 59.22 111 ALA A N 1
ATOM 828 C CA . ALA A 1 111 ? 2.929 -25.927 2.692 1.00 59.22 111 ALA A CA 1
ATOM 829 C C . ALA A 1 111 ? 3.800 -26.412 1.515 1.00 59.22 111 ALA A C 1
ATOM 831 O O . ALA A 1 111 ? 3.612 -26.002 0.373 1.00 59.22 111 ALA A O 1
ATOM 832 N N . LEU A 1 112 ? 4.728 -27.326 1.825 1.00 59.00 112 LEU A N 1
ATOM 833 C CA . LEU A 1 112 ? 5.721 -27.918 0.920 1.00 59.00 112 LEU A CA 1
ATOM 834 C C . LEU A 1 112 ? 5.128 -28.309 -0.453 1.00 59.00 112 LEU A C 1
ATOM 836 O O . LEU A 1 112 ? 4.361 -29.265 -0.559 1.00 59.00 112 LEU A O 1
ATOM 840 N N . GLY A 1 113 ? 5.534 -27.587 -1.501 1.00 66.44 113 GLY A N 1
ATOM 841 C CA . GLY A 1 113 ? 5.151 -27.786 -2.901 1.00 66.44 113 GLY A CA 1
ATOM 842 C C . GLY A 1 113 ? 5.925 -26.830 -3.827 1.00 66.44 113 GLY A C 1
ATOM 843 O O . GLY A 1 113 ? 6.655 -25.971 -3.329 1.00 66.44 113 GLY A O 1
ATOM 844 N N . PRO A 1 114 ? 5.828 -26.975 -5.163 1.00 69.75 114 PRO A N 1
ATOM 845 C CA . PRO A 1 114 ? 6.445 -26.028 -6.089 1.00 69.75 114 PRO A CA 1
ATOM 846 C C . PRO A 1 114 ? 5.795 -24.646 -5.945 1.00 69.75 114 PRO A C 1
ATOM 848 O O . PRO A 1 114 ? 4.569 -24.542 -5.917 1.00 69.75 114 PRO A O 1
ATOM 851 N N . CYS A 1 115 ? 6.610 -23.591 -5.864 1.00 79.19 115 CYS A N 1
ATOM 852 C CA . CYS A 1 115 ? 6.097 -22.224 -5.825 1.00 79.19 115 CYS A CA 1
ATOM 853 C C . CYS A 1 115 ? 5.347 -21.914 -7.127 1.00 79.19 115 CYS A C 1
ATOM 855 O O . CYS A 1 115 ? 5.864 -22.162 -8.218 1.00 79.19 115 CYS A O 1
ATOM 857 N N . VAL A 1 116 ? 4.135 -21.373 -7.006 1.00 83.19 116 VAL A N 1
ATOM 858 C CA . VAL A 1 116 ? 3.308 -20.973 -8.147 1.00 83.19 116 VAL A CA 1
ATOM 859 C C . VAL A 1 116 ? 3.265 -19.452 -8.215 1.00 83.19 116 VAL A C 1
ATOM 861 O O . VAL A 1 116 ? 2.842 -18.805 -7.260 1.00 83.19 116 VAL A O 1
ATOM 864 N N . GLU A 1 117 ? 3.672 -18.907 -9.360 1.00 87.12 117 GLU A N 1
ATOM 865 C CA . GLU A 1 117 ? 3.588 -17.481 -9.682 1.00 87.12 117 GLU A CA 1
ATOM 866 C C . GLU A 1 117 ? 2.326 -17.225 -10.512 1.00 87.12 117 GLU A C 1
ATOM 868 O O . GLU A 1 117 ? 2.320 -17.433 -11.725 1.00 87.12 117 GLU A O 1
ATOM 873 N N . SER A 1 118 ? 1.239 -16.811 -9.859 1.00 85.62 118 SER A N 1
ATOM 874 C CA . SER A 1 118 ? -0.040 -16.525 -10.535 1.00 85.62 118 SER A CA 1
ATOM 875 C C . SER A 1 118 ? -0.162 -15.067 -10.985 1.00 85.62 118 SER A C 1
ATOM 877 O O . SER A 1 118 ? -0.978 -14.752 -11.846 1.00 85.62 118 SER A O 1
ATOM 879 N N . CYS A 1 119 ? 0.636 -14.177 -10.401 1.00 86.50 119 CYS A N 1
ATOM 880 C CA . CYS A 1 119 ? 0.686 -12.753 -10.710 1.00 86.50 119 CYS A CA 1
ATOM 881 C C . CYS A 1 119 ? 2.104 -12.229 -10.450 1.00 86.50 119 CYS A C 1
ATOM 883 O O . CYS A 1 119 ? 2.869 -12.841 -9.708 1.00 86.50 119 CYS A O 1
ATOM 885 N N . SER A 1 120 ? 2.471 -11.102 -11.054 1.00 83.88 120 SER A N 1
ATOM 886 C CA . SER A 1 120 ? 3.722 -10.382 -10.764 1.00 83.88 120 SER A CA 1
ATOM 887 C C . SER A 1 120 ? 3.464 -9.004 -10.156 1.00 83.88 120 SER A C 1
ATOM 889 O O . SER A 1 120 ? 4.309 -8.456 -9.450 1.00 83.88 120 SER A O 1
ATOM 891 N N . THR A 1 121 ? 2.302 -8.422 -10.437 1.00 78.94 121 THR A N 1
ATOM 892 C CA . THR A 1 121 ? 1.905 -7.078 -10.025 1.00 78.94 121 THR A CA 1
ATOM 893 C C . THR A 1 121 ? 0.416 -7.022 -9.700 1.00 78.94 121 THR A C 1
ATOM 895 O O . THR A 1 121 ? -0.370 -7.827 -10.192 1.00 78.94 121 THR A O 1
ATOM 898 N N . ASP A 1 122 ? -0.002 -6.034 -8.902 1.00 80.38 122 ASP A N 1
ATOM 899 C CA . ASP A 1 122 ? -1.421 -5.804 -8.582 1.00 80.38 122 ASP A CA 1
ATOM 900 C C . ASP A 1 122 ? -2.300 -5.635 -9.835 1.00 80.38 122 ASP A C 1
ATOM 902 O O . ASP A 1 122 ? -3.493 -5.935 -9.794 1.00 80.38 122 ASP A O 1
ATOM 906 N N . SER A 1 123 ? -1.726 -5.152 -10.943 1.00 79.56 123 SER A N 1
ATOM 907 C CA . SER A 1 123 ? -2.412 -5.000 -12.231 1.00 79.56 123 SER A CA 1
ATOM 908 C C . SER A 1 123 ? -2.747 -6.319 -12.920 1.00 79.56 123 SER A C 1
ATOM 910 O O . SER A 1 123 ? -3.661 -6.333 -13.739 1.00 79.56 123 SER A O 1
ATOM 912 N N . ASP A 1 124 ? -2.052 -7.408 -12.587 1.00 85.81 124 ASP A N 1
ATOM 913 C CA . ASP A 1 124 ? -2.348 -8.735 -13.143 1.00 85.81 124 ASP A CA 1
ATOM 914 C C . ASP A 1 124 ? -3.611 -9.337 -12.513 1.00 85.81 124 ASP A C 1
ATOM 916 O O . ASP A 1 124 ? -4.236 -10.232 -13.076 1.00 85.81 124 ASP A O 1
ATOM 920 N N . CYS A 1 125 ? -3.996 -8.832 -11.341 1.00 86.00 125 CYS A N 1
ATOM 921 C CA . CYS A 1 125 ? -5.169 -9.273 -10.608 1.00 86.00 125 CYS A CA 1
ATOM 922 C C . CYS A 1 125 ? -6.412 -8.482 -11.022 1.00 86.00 125 CYS A C 1
ATOM 924 O O . CYS A 1 125 ? -6.347 -7.280 -11.302 1.00 86.00 125 CYS A O 1
ATOM 926 N N . HIS A 1 126 ? -7.576 -9.127 -10.999 1.00 86.81 126 HIS A N 1
ATOM 927 C CA . HIS A 1 126 ? -8.843 -8.465 -11.297 1.00 86.81 126 HIS A CA 1
ATOM 928 C C . HIS A 1 126 ? -9.319 -7.589 -10.121 1.00 86.81 126 HIS A C 1
ATOM 930 O O . HIS A 1 126 ? -8.778 -7.631 -9.014 1.00 86.81 126 HIS A O 1
ATOM 936 N N . ASP A 1 127 ? -10.287 -6.711 -10.389 1.00 84.12 127 ASP A N 1
ATOM 937 C CA . ASP A 1 127 ? -10.959 -5.878 -9.383 1.00 84.12 127 ASP A CA 1
ATOM 938 C C . ASP A 1 127 ? -9.997 -5.149 -8.422 1.00 84.12 127 ASP A C 1
ATOM 940 O O . ASP A 1 127 ? -9.028 -4.515 -8.845 1.00 84.12 127 ASP A O 1
ATOM 944 N N . SER A 1 128 ? -10.255 -5.221 -7.116 1.00 80.38 128 SER A N 1
ATOM 945 C CA . SER A 1 128 ? -9.432 -4.634 -6.057 1.00 80.38 128 SER A CA 1
ATOM 946 C C . SER A 1 128 ? -8.401 -5.605 -5.468 1.00 80.38 128 SER A C 1
ATOM 948 O O . SER A 1 128 ? -7.820 -5.297 -4.430 1.00 80.38 128 SER A O 1
ATOM 950 N N . GLU A 1 129 ? -8.179 -6.771 -6.077 1.00 85.56 129 GLU A N 1
ATOM 951 C CA . GLU A 1 129 ? -7.239 -7.778 -5.569 1.00 85.56 129 GLU A CA 1
ATOM 952 C C . GLU A 1 129 ? -5.788 -7.365 -5.805 1.00 85.56 129 GLU A C 1
ATOM 954 O O . GLU A 1 129 ? -5.453 -6.831 -6.864 1.00 85.56 129 GLU A O 1
ATOM 959 N N . LYS A 1 130 ? -4.928 -7.628 -4.820 1.00 87.38 130 LYS A N 1
ATOM 960 C CA . LYS A 1 130 ? -3.490 -7.353 -4.868 1.00 87.38 130 LYS A CA 1
ATOM 961 C C . LYS A 1 130 ? -2.713 -8.626 -5.150 1.00 87.38 130 LYS A C 1
ATOM 963 O O . LYS A 1 130 ? -3.110 -9.703 -4.711 1.00 87.38 130 LYS A O 1
ATOM 968 N N . CYS A 1 131 ? -1.578 -8.481 -5.820 1.00 88.12 131 CYS A N 1
ATOM 969 C CA . CYS A 1 131 ? -0.654 -9.585 -6.004 1.00 88.12 131 CYS A CA 1
ATOM 970 C C . CYS A 1 131 ? 0.195 -9.737 -4.742 1.00 88.12 131 CYS A C 1
ATOM 972 O O . CYS A 1 131 ? 1.041 -8.896 -4.435 1.00 88.12 131 CYS A O 1
ATOM 974 N N . CYS A 1 132 ? -0.071 -10.789 -3.977 1.00 87.88 132 CYS A N 1
ATOM 975 C CA . CYS A 1 132 ? 0.478 -10.983 -2.645 1.00 87.88 132 CYS A CA 1
ATOM 976 C C . CYS A 1 132 ? 1.289 -12.269 -2.567 1.00 87.88 132 CYS A C 1
ATOM 978 O O . CYS A 1 132 ? 0.928 -13.287 -3.158 1.00 87.88 132 CYS A O 1
ATOM 980 N N . SER A 1 133 ? 2.383 -12.234 -1.805 1.00 86.62 133 SER A N 1
ATOM 981 C CA . SER A 1 133 ? 3.168 -13.439 -1.565 1.00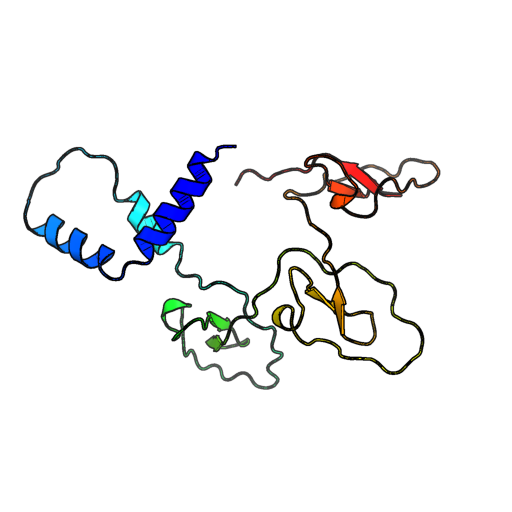 86.62 133 SER A CA 1
ATOM 982 C C . SER A 1 133 ? 2.428 -14.379 -0.614 1.00 86.62 133 SER A C 1
ATOM 984 O O . SER A 1 133 ? 1.985 -13.967 0.459 1.00 86.62 133 SER A O 1
ATOM 986 N N . ASN A 1 134 ? 2.338 -15.653 -0.984 1.00 80.62 134 ASN A N 1
ATOM 987 C CA . ASN A 1 134 ? 1.810 -16.722 -0.132 1.00 80.62 134 ASN A CA 1
ATOM 988 C C . ASN A 1 134 ? 2.919 -17.484 0.627 1.00 80.62 134 ASN A C 1
ATOM 990 O O . ASN A 1 134 ? 2.678 -18.553 1.187 1.00 80.62 134 ASN A O 1
ATOM 994 N N . GLY A 1 135 ? 4.142 -16.943 0.648 1.00 75.88 135 GLY A N 1
ATOM 995 C CA . GLY A 1 135 ? 5.305 -17.520 1.329 1.00 75.88 135 GLY A CA 1
ATOM 996 C C . GLY A 1 135 ? 6.163 -18.470 0.485 1.00 75.88 135 GLY A C 1
ATOM 997 O O . GLY A 1 135 ? 7.212 -18.893 0.959 1.00 75.88 135 GLY A O 1
ATOM 998 N N . CYS A 1 136 ? 5.764 -18.771 -0.753 1.00 82.19 136 CYS A N 1
ATOM 999 C CA . CYS A 1 136 ? 6.598 -19.459 -1.752 1.00 82.19 136 CYS A CA 1
ATOM 1000 C C . CYS A 1 136 ? 6.542 -18.701 -3.082 1.00 82.19 136 CYS A C 1
ATOM 1002 O O . CYS A 1 136 ? 7.580 -18.377 -3.649 1.00 82.19 136 CYS A O 1
ATOM 1004 N N . GLY A 1 137 ? 5.329 -18.379 -3.541 1.00 86.00 137 GLY A N 1
ATOM 1005 C CA . GLY A 1 137 ? 5.095 -17.606 -4.754 1.00 86.00 137 GLY A CA 1
ATOM 1006 C C . GLY A 1 137 ? 4.092 -16.471 -4.564 1.00 86.00 137 GLY A C 1
ATOM 1007 O O . GLY A 1 137 ? 3.914 -15.986 -3.440 1.00 86.00 137 GLY A O 1
ATOM 1008 N N . HIS A 1 138 ? 3.441 -16.060 -5.652 1.00 88.88 138 HIS A N 1
ATOM 1009 C CA . HIS A 1 138 ? 2.491 -14.946 -5.690 1.00 88.88 138 HIS A CA 1
ATOM 1010 C C . HIS A 1 138 ? 1.097 -15.347 -6.180 1.00 88.88 138 HIS A C 1
ATOM 1012 O O . HIS A 1 138 ? 0.922 -16.124 -7.120 1.00 88.88 138 HIS A O 1
ATOM 1018 N N . GLU A 1 139 ? 0.090 -14.761 -5.545 1.00 89.25 139 GLU A N 1
ATOM 1019 C CA . GLU A 1 139 ? -1.326 -15.046 -5.747 1.00 89.25 139 GLU A CA 1
ATOM 1020 C C . GLU A 1 139 ? -2.141 -13.754 -5.627 1.00 89.25 139 GLU A C 1
ATOM 1022 O O . GLU A 1 139 ? -1.825 -12.878 -4.819 1.00 89.25 139 GLU A O 1
ATOM 1027 N N . CYS A 1 140 ? -3.205 -13.639 -6.421 1.00 89.56 140 CYS A N 1
ATOM 1028 C CA . CYS A 1 140 ? -4.161 -12.546 -6.297 1.00 89.56 140 CYS A CA 1
ATOM 1029 C C . CYS A 1 140 ? -5.015 -12.738 -5.044 1.00 89.56 140 CYS A C 1
ATOM 1031 O O . CYS A 1 140 ? -5.743 -13.719 -4.921 1.00 89.56 140 CYS A O 1
ATOM 1033 N N . MET A 1 141 ? -4.911 -11.803 -4.104 1.00 86.00 141 MET A N 1
ATOM 1034 C CA . MET A 1 141 ? -5.614 -11.850 -2.828 1.00 86.00 141 MET A CA 1
ATOM 1035 C C . MET A 1 141 ? -6.415 -10.574 -2.601 1.00 86.00 141 MET A C 1
ATOM 1037 O O . MET A 1 141 ? -5.974 -9.466 -2.920 1.00 86.00 141 MET A O 1
ATOM 1041 N N . VAL A 1 142 ? -7.576 -10.720 -1.964 1.00 85.19 142 VAL A N 1
ATOM 1042 C CA . VAL A 1 142 ? -8.330 -9.574 -1.453 1.00 85.19 142 VAL A CA 1
ATOM 1043 C C . VAL A 1 142 ? -7.497 -8.893 -0.361 1.00 85.19 142 VAL A C 1
ATOM 1045 O O . VAL A 1 142 ? -7.132 -9.554 0.617 1.00 85.19 142 VAL A O 1
ATOM 1048 N N . PRO A 1 143 ? -7.178 -7.597 -0.502 1.00 84.06 143 PRO A N 1
ATOM 1049 C CA . PRO A 1 143 ? -6.355 -6.904 0.470 1.00 84.06 143 PRO A CA 1
ATOM 1050 C C . PRO A 1 143 ? -7.104 -6.635 1.773 1.00 84.06 143 PRO A C 1
ATOM 1052 O O . PRO A 1 143 ? -8.312 -6.383 1.784 1.00 84.06 143 PRO A O 1
ATOM 1055 N N . ASP A 1 144 ? -6.358 -6.597 2.873 1.00 83.06 144 ASP A N 1
ATOM 1056 C CA . ASP A 1 144 ? -6.873 -6.095 4.135 1.00 83.06 144 ASP A CA 1
ATOM 1057 C C . ASP A 1 144 ? -7.034 -4.573 4.053 1.00 83.06 144 ASP A C 1
ATOM 1059 O O . ASP A 1 144 ? -6.115 -3.815 3.712 1.00 83.06 144 ASP A O 1
ATOM 1063 N N . ILE A 1 145 ? -8.251 -4.122 4.354 1.00 77.62 145 ILE A N 1
ATOM 1064 C CA . ILE A 1 145 ? -8.616 -2.708 4.347 1.00 77.62 145 ILE A CA 1
ATOM 1065 C C . ILE A 1 145 ? -7.997 -2.057 5.578 1.00 77.62 145 ILE A C 1
ATOM 1067 O O . ILE A 1 145 ? -8.439 -2.309 6.694 1.00 77.62 145 ILE A O 1
ATOM 1071 N N . VAL A 1 146 ? -7.020 -1.176 5.376 1.00 79.00 146 VAL A N 1
ATOM 1072 C CA . VAL A 1 146 ? -6.442 -0.374 6.459 1.00 79.00 146 VAL A CA 1
ATOM 1073 C C . VAL A 1 146 ? -7.284 0.876 6.651 1.00 79.00 146 VAL A C 1
ATOM 1075 O O . VAL A 1 146 ? -7.368 1.726 5.761 1.00 79.00 146 VAL A O 1
ATOM 1078 N N . LYS A 1 147 ? -7.901 1.020 7.822 1.00 83.25 147 LYS A N 1
ATOM 1079 C CA . LYS A 1 147 ? -8.630 2.243 8.162 1.00 83.25 147 LYS A CA 1
ATOM 1080 C C . LYS A 1 147 ? -7.652 3.368 8.518 1.00 83.25 147 LYS A C 1
ATOM 1082 O O . LYS A 1 147 ? -6.594 3.098 9.097 1.00 83.25 147 LYS A O 1
ATOM 1087 N N . PRO A 1 148 ? -7.984 4.629 8.191 1.00 80.88 148 PRO A N 1
ATOM 1088 C CA . PRO A 1 148 ? -7.109 5.768 8.449 1.00 80.88 148 PRO A CA 1
ATOM 1089 C C . PRO A 1 148 ? -6.851 5.984 9.947 1.00 80.88 148 PRO A C 1
ATOM 1091 O O . PRO A 1 148 ? -7.704 5.699 10.787 1.00 80.88 148 PRO A O 1
ATOM 1094 N N . GLY A 1 149 ? -5.680 6.545 10.254 1.00 82.88 149 GLY A N 1
ATOM 1095 C CA . GLY A 1 149 ? -5.212 6.822 11.612 1.00 82.88 149 GLY A CA 1
ATOM 1096 C C . GLY A 1 149 ? -4.283 5.741 12.176 1.00 82.88 149 GLY A C 1
ATOM 1097 O O . GLY A 1 149 ? -4.090 4.676 11.586 1.00 82.88 149 GLY A O 1
ATOM 1098 N N . VAL A 1 150 ? -3.668 6.045 13.314 1.00 86.88 150 VAL A N 1
ATOM 1099 C CA . VAL A 1 150 ? -2.652 5.219 13.978 1.00 86.88 150 VAL A CA 1
ATOM 1100 C C . VAL A 1 150 ? -3.265 4.575 15.215 1.00 86.88 150 VAL A C 1
ATOM 1102 O O . VAL A 1 150 ? -4.042 5.214 15.927 1.00 86.88 150 VAL A O 1
ATOM 1105 N N . CYS A 1 151 ? -2.938 3.306 15.468 1.00 86.88 151 CYS A N 1
ATOM 1106 C CA . CYS A 1 151 ? -3.354 2.652 16.704 1.00 86.88 151 CYS A CA 1
ATOM 1107 C C . CYS A 1 151 ? -2.828 3.430 17.915 1.00 86.88 151 CYS A C 1
ATOM 1109 O O . CYS A 1 151 ? -1.681 3.892 17.889 1.00 86.88 151 CYS A O 1
ATOM 1111 N N . PRO A 1 152 ? -3.642 3.591 18.967 1.00 84.31 152 PRO A N 1
ATOM 1112 C CA . PRO A 1 152 ? -3.173 4.235 20.170 1.00 84.31 152 PRO A CA 1
ATOM 1113 C C . PRO A 1 152 ? -1.967 3.496 20.743 1.00 84.31 152 PRO A C 1
ATOM 1115 O O . PRO A 1 152 ? -1.943 2.268 20.800 1.00 84.31 152 PRO A O 1
ATOM 1118 N N . LEU A 1 153 ? -0.940 4.255 21.134 1.00 73.69 153 LEU A N 1
ATOM 1119 C CA . LEU A 1 153 ? 0.224 3.678 21.787 1.00 73.69 153 LEU A CA 1
ATOM 1120 C C . LEU A 1 153 ? -0.174 3.196 23.183 1.00 73.69 153 LEU A C 1
ATOM 1122 O O . LEU A 1 153 ? -0.428 3.999 24.079 1.00 73.69 153 LEU A O 1
ATOM 1126 N N . GLY A 1 154 ? -0.143 1.877 23.348 1.00 67.50 154 GLY A N 1
ATOM 1127 C CA . GLY A 1 154 ? 0.067 1.225 24.631 1.00 67.50 154 GLY A CA 1
ATOM 1128 C C . GLY A 1 154 ? -1.148 0.524 25.227 1.00 67.50 154 GLY A C 1
ATOM 1129 O O . GLY A 1 154 ? -2.289 0.921 25.026 1.00 67.50 154 GLY A O 1
ATOM 1130 N N . HIS A 1 155 ? -0.845 -0.500 26.018 1.00 56.34 155 HIS A N 1
ATOM 1131 C CA . HIS A 1 155 ? -1.365 -0.732 27.364 1.00 56.34 155 HIS A CA 1
ATOM 1132 C C . HIS A 1 155 ? -0.336 -1.616 28.099 1.00 56.34 155 HIS A C 1
ATOM 1134 O O . HIS A 1 155 ? 0.334 -2.424 27.447 1.00 56.34 155 HIS A O 1
ATOM 1140 N N . PRO A 1 156 ? -0.132 -1.461 29.422 1.00 59.47 156 PRO A N 1
ATOM 1141 C CA . PRO A 1 156 ? 0.605 -2.460 30.189 1.00 59.47 156 PRO A CA 1
ATOM 1142 C C . PRO A 1 156 ? -0.094 -3.817 30.015 1.00 59.47 156 PRO A C 1
ATOM 1144 O O . PRO A 1 156 ? -1.327 -3.841 29.998 1.00 59.47 156 PRO A O 1
ATOM 1147 N N . PRO A 1 157 ? 0.653 -4.928 29.871 1.00 59.28 157 PRO A N 1
ATOM 1148 C CA . PRO A 1 157 ? 0.055 -6.238 29.655 1.00 59.28 157 PRO A CA 1
ATOM 1149 C C . PRO A 1 157 ? -0.948 -6.521 30.774 1.00 59.28 157 PRO A C 1
ATOM 1151 O O . PRO A 1 157 ? -0.601 -6.547 31.958 1.00 59.28 157 PRO A O 1
ATOM 1154 N N . THR A 1 158 ? -2.214 -6.675 30.402 1.00 57.47 158 THR A N 1
ATOM 1155 C CA . THR A 1 158 ? -3.265 -7.077 31.328 1.00 57.47 158 THR A CA 1
ATOM 1156 C C . THR A 1 158 ? -3.039 -8.541 31.701 1.00 57.47 158 THR A C 1
ATOM 1158 O O . THR A 1 158 ? -2.865 -9.401 30.841 1.00 57.47 158 THR A O 1
ATOM 1161 N N . PHE A 1 159 ? -2.998 -8.840 33.001 1.00 58.41 159 PHE A N 1
ATOM 1162 C CA . PHE A 1 159 ? -2.883 -10.218 33.477 1.00 58.41 159 PHE A CA 1
ATOM 1163 C C . PHE A 1 159 ? -4.208 -10.956 33.224 1.00 58.41 159 PHE A C 1
ATOM 1165 O O . PHE A 1 159 ? -5.209 -10.677 33.881 1.00 58.41 159 PHE A O 1
ATOM 1172 N N . GLY A 1 160 ? -4.216 -11.887 32.267 1.00 69.56 160 GLY A N 1
ATOM 1173 C CA . GLY A 1 160 ? -5.383 -12.689 31.887 1.00 69.56 160 GLY A CA 1
ATOM 1174 C C . GLY A 1 160 ? -5.156 -13.473 30.586 1.00 69.56 160 GLY A C 1
ATOM 1175 O O . GLY A 1 160 ? -4.083 -13.361 29.990 1.00 69.56 160 GLY A O 1
ATOM 1176 N N . PRO A 1 161 ? -6.129 -14.290 30.139 1.00 72.75 161 PRO A N 1
ATOM 1177 C CA . PRO A 1 161 ? -6.068 -14.902 28.814 1.00 72.75 161 PRO A CA 1
ATOM 1178 C C . PRO A 1 161 ? -6.096 -13.809 27.737 1.00 72.75 161 PRO A C 1
ATOM 1180 O O . PRO A 1 161 ? -6.930 -12.905 27.802 1.00 72.75 161 PRO A O 1
ATOM 1183 N N . CYS A 1 162 ? -5.201 -13.890 26.748 1.00 80.88 162 CYS A N 1
ATOM 1184 C CA . CYS A 1 162 ? -5.247 -12.978 25.608 1.00 80.88 162 CYS A CA 1
ATOM 1185 C C . CYS A 1 162 ? -6.571 -13.175 24.855 1.00 80.88 162 CYS A C 1
ATOM 1187 O O . CYS A 1 162 ? -6.944 -14.305 24.536 1.00 80.88 162 CYS A O 1
ATOM 1189 N N . VAL A 1 163 ? -7.276 -12.078 24.580 1.00 83.00 163 VAL A N 1
ATOM 1190 C CA . VAL A 1 163 ? -8.537 -12.095 23.832 1.00 83.00 163 VAL A CA 1
ATOM 1191 C C . VAL A 1 163 ? -8.300 -11.493 22.453 1.00 83.00 163 VAL A C 1
ATOM 1193 O O . VAL A 1 163 ? -7.908 -10.334 22.340 1.00 83.00 163 VAL A O 1
ATOM 1196 N N . GLU A 1 164 ? -8.584 -12.282 21.421 1.00 88.06 164 GLU A N 1
ATOM 1197 C CA . GLU A 1 164 ? -8.579 -11.860 20.021 1.00 88.06 164 GLU A CA 1
ATOM 1198 C C . GLU A 1 164 ? -9.998 -11.448 19.618 1.00 88.06 164 GLU A C 1
ATOM 1200 O O . GLU A 1 164 ? -10.820 -12.288 19.253 1.00 88.06 164 GLU A O 1
ATOM 1205 N N . SER A 1 165 ? -10.318 -10.157 19.728 1.00 86.75 165 SER A N 1
ATOM 1206 C CA . SER A 1 165 ? -11.654 -9.638 19.380 1.00 86.75 165 SER A CA 1
ATOM 1207 C C . SER A 1 165 ? -11.776 -9.241 17.907 1.00 86.75 165 SER A C 1
ATOM 1209 O O . SER A 1 165 ? -12.879 -9.043 17.403 1.00 86.75 165 SER A O 1
ATOM 1211 N N . CYS A 1 166 ? -10.646 -9.089 17.224 1.00 88.50 166 CYS A N 1
ATOM 1212 C CA . CYS A 1 166 ? -10.539 -8.761 15.810 1.00 88.50 166 CYS A CA 1
ATOM 1213 C C . CYS A 1 166 ? -9.209 -9.303 15.277 1.00 88.50 166 CYS A C 1
ATOM 1215 O O . CYS A 1 166 ? -8.278 -9.525 16.048 1.00 88.50 166 CYS A O 1
ATOM 1217 N N . SER A 1 167 ? -9.099 -9.488 13.966 1.00 86.38 167 SER A N 1
ATOM 1218 C CA . SER A 1 167 ? -7.834 -9.807 13.289 1.00 86.38 167 SER A CA 1
ATOM 1219 C C . SER A 1 167 ? -7.415 -8.715 12.306 1.00 86.38 167 SER A C 1
ATOM 1221 O O . SER A 1 167 ? -6.238 -8.585 11.984 1.00 86.38 167 SER A O 1
ATOM 1223 N N . LYS A 1 168 ? -8.367 -7.907 11.835 1.00 84.38 168 LYS A N 1
ATOM 1224 C CA . LYS A 1 168 ? -8.140 -6.811 10.890 1.00 84.38 168 LYS A CA 1
ATOM 1225 C C . LYS A 1 168 ? -9.087 -5.650 11.146 1.00 84.38 168 LYS A C 1
ATOM 1227 O O . LYS A 1 168 ? -10.151 -5.795 11.742 1.00 84.38 168 LYS A O 1
ATOM 1232 N N . ASP A 1 169 ? -8.714 -4.475 10.650 1.00 85.44 169 ASP A N 1
ATOM 1233 C CA . ASP A 1 169 ? -9.500 -3.246 10.799 1.00 85.44 169 ASP A CA 1
ATOM 1234 C C . ASP A 1 169 ? -10.935 -3.383 10.271 1.00 85.44 169 ASP A C 1
ATOM 1236 O O . ASP A 1 169 ? -11.839 -2.729 10.793 1.00 85.44 169 ASP A O 1
ATOM 1240 N N . SER A 1 170 ? -11.158 -4.212 9.246 1.00 83.38 170 SER A N 1
ATOM 1241 C CA . SER A 1 170 ? -12.489 -4.455 8.680 1.00 83.38 170 SER A CA 1
ATOM 1242 C C . SER A 1 170 ? -13.406 -5.285 9.580 1.00 83.38 170 SER A C 1
ATOM 1244 O O . SER A 1 170 ? -14.619 -5.192 9.408 1.00 83.38 170 SER A O 1
ATOM 1246 N N . ASP A 1 171 ? -12.869 -6.018 10.559 1.00 89.56 171 ASP A N 1
ATOM 1247 C CA . ASP A 1 171 ? -13.682 -6.726 11.559 1.00 89.56 171 ASP A CA 1
ATOM 1248 C C . ASP A 1 171 ? -14.317 -5.742 12.553 1.00 89.56 171 ASP A C 1
ATOM 1250 O O . ASP A 1 171 ? -15.358 -6.005 13.153 1.00 89.56 171 ASP A O 1
ATOM 1254 N N . CYS A 1 172 ? -13.698 -4.574 12.720 1.00 88.62 172 CYS A N 1
ATOM 1255 C CA . CYS A 1 172 ? -14.190 -3.527 13.595 1.00 88.62 172 CYS A CA 1
ATOM 1256 C C . CYS A 1 172 ? -15.284 -2.704 12.908 1.00 88.62 172 CYS A C 1
ATOM 1258 O O . CYS A 1 172 ? -15.171 -2.345 11.734 1.00 88.62 172 CYS A O 1
ATOM 1260 N N . THR A 1 173 ? -16.318 -2.304 13.645 1.00 89.88 173 THR A N 1
ATOM 1261 C CA . THR A 1 173 ? -17.316 -1.357 13.128 1.00 89.88 173 THR A CA 1
ATOM 1262 C C . THR A 1 173 ? -16.743 0.060 13.041 1.00 89.88 173 THR A C 1
ATOM 1264 O O . THR A 1 173 ? -15.714 0.391 13.643 1.00 89.88 173 THR A O 1
ATOM 1267 N N . ASP A 1 174 ? -17.413 0.925 12.280 1.00 87.44 174 ASP A N 1
ATOM 1268 C CA . ASP A 1 174 ? -17.097 2.354 12.197 1.00 87.44 174 ASP A CA 1
ATOM 1269 C C . ASP A 1 174 ? -15.642 2.624 11.768 1.00 87.44 174 ASP A C 1
ATOM 1271 O O . ASP A 1 174 ? -15.055 1.905 10.958 1.00 87.44 174 ASP A O 1
ATOM 1275 N N . LYS A 1 175 ? -15.035 3.678 12.317 1.00 85.56 175 LYS A N 1
ATOM 1276 C CA . LYS A 1 175 ? -13.645 4.076 12.059 1.00 85.56 175 LYS A CA 1
ATOM 1277 C C . LYS A 1 175 ? -12.639 3.407 13.004 1.00 85.56 175 LYS A C 1
ATOM 1279 O O . LYS A 1 175 ? -11.489 3.830 13.039 1.00 85.56 175 LYS A O 1
ATOM 1284 N N . LYS A 1 176 ? -13.053 2.408 13.792 1.00 89.12 176 LYS A N 1
ATOM 1285 C CA . LYS A 1 176 ? -12.165 1.720 14.740 1.00 89.12 176 LYS A CA 1
ATOM 1286 C C . LYS A 1 176 ? -11.193 0.801 14.009 1.00 89.12 176 LYS A C 1
ATOM 1288 O O . LYS A 1 176 ? -11.589 0.148 13.042 1.00 89.12 176 LYS A O 1
ATOM 1293 N N . LYS A 1 177 ? -9.955 0.754 14.493 1.00 89.94 177 LYS A N 1
ATOM 1294 C CA . LYS A 1 177 ? -8.877 -0.112 14.008 1.00 89.94 177 LYS A CA 1
ATOM 1295 C C . LYS A 1 177 ? -8.705 -1.310 14.930 1.00 89.94 177 LYS A C 1
ATOM 1297 O O . LYS A 1 177 ? -8.957 -1.194 16.127 1.00 89.94 177 LYS A O 1
ATOM 1302 N N . CYS A 1 178 ? -8.254 -2.424 14.374 1.00 89.81 178 CYS A N 1
ATOM 1303 C CA . CYS A 1 178 ? -7.861 -3.582 15.157 1.00 89.81 178 CYS A CA 1
ATOM 1304 C C . CYS A 1 178 ? -6.437 -3.363 15.667 1.00 89.81 178 CYS A C 1
ATOM 1306 O O . CYS A 1 178 ? -5.485 -3.333 14.889 1.00 89.81 178 CYS A O 1
ATOM 1308 N N . CYS A 1 179 ? -6.300 -3.128 16.967 1.00 88.81 179 CYS A N 1
ATOM 1309 C CA . CYS A 1 179 ? -5.048 -2.707 17.580 1.00 88.81 179 CYS A CA 1
ATOM 1310 C C . CYS A 1 179 ? -4.615 -3.701 18.653 1.00 88.81 179 CYS A C 1
ATOM 1312 O O . CYS A 1 179 ? -5.445 -4.234 19.389 1.00 88.81 179 CYS A O 1
ATOM 1314 N N . SER A 1 180 ? -3.304 -3.925 18.758 1.00 87.44 180 SER A N 1
ATOM 1315 C CA . SER A 1 180 ? -2.755 -4.758 19.824 1.00 87.44 180 SER A CA 1
ATOM 1316 C C . SER A 1 180 ? -2.864 -4.04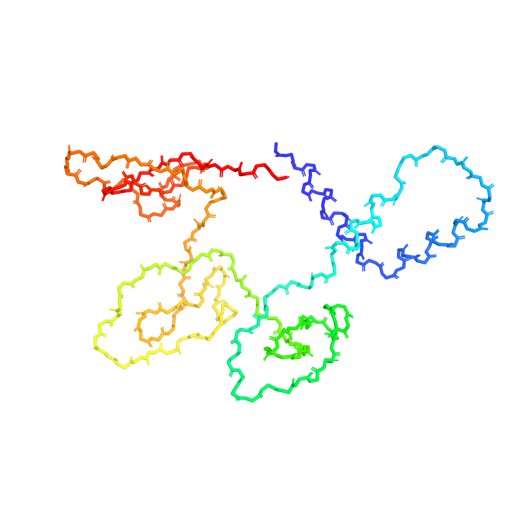2 21.171 1.00 87.44 180 SER A C 1
ATOM 1318 O O . SER A 1 180 ? -2.476 -2.880 21.296 1.00 87.44 180 SER A O 1
ATOM 1320 N N . ASN A 1 181 ? -3.363 -4.749 22.184 1.00 79.25 181 ASN A N 1
ATOM 1321 C CA . ASN A 1 181 ? -3.435 -4.276 23.570 1.00 79.25 181 ASN A CA 1
ATOM 1322 C C . ASN A 1 181 ? -2.289 -4.815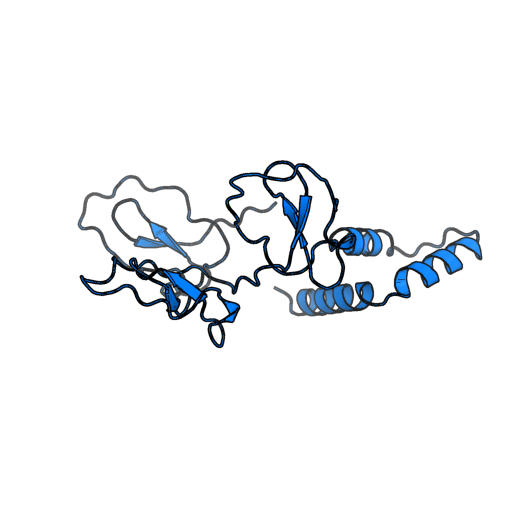 24.452 1.00 79.25 181 ASN A C 1
ATOM 1324 O O . ASN A 1 181 ? -2.341 -4.691 25.672 1.00 79.25 181 ASN A O 1
ATOM 1328 N N . GLY A 1 182 ? -1.266 -5.428 23.846 1.00 76.75 182 GLY A N 1
ATOM 1329 C CA . GLY A 1 182 ? -0.113 -6.014 24.539 1.00 76.75 182 GLY A CA 1
ATOM 1330 C C . GLY A 1 182 ? -0.203 -7.523 24.806 1.00 76.75 182 GLY A C 1
ATOM 1331 O O . GLY A 1 182 ? 0.828 -8.129 25.082 1.00 76.75 182 GLY A O 1
ATOM 1332 N N . CYS A 1 183 ? -1.383 -8.142 24.685 1.00 82.69 183 CYS A N 1
ATOM 1333 C CA . CYS A 1 183 ? -1.571 -9.604 24.757 1.00 82.69 183 CYS A CA 1
ATOM 1334 C C . CYS A 1 183 ? -2.323 -10.110 23.521 1.00 82.69 183 CYS A C 1
ATOM 1336 O O . CYS A 1 183 ? -1.894 -11.069 22.887 1.00 82.69 183 CYS A O 1
ATOM 1338 N N . GLY A 1 184 ? -3.420 -9.438 23.164 1.00 86.56 184 GLY A N 1
ATOM 1339 C CA . GLY A 1 184 ? -4.229 -9.748 21.991 1.00 86.56 184 GLY A CA 1
ATOM 1340 C C . GLY A 1 184 ? -4.646 -8.507 21.207 1.00 86.56 184 GLY A C 1
ATOM 1341 O O . GLY A 1 184 ? -3.967 -7.475 21.268 1.00 86.56 184 GLY A O 1
ATOM 1342 N N . HIS A 1 185 ? -5.763 -8.601 20.486 1.00 89.44 185 HIS A N 1
ATOM 1343 C CA . HIS A 1 185 ? -6.267 -7.541 19.612 1.00 89.44 185 HIS A CA 1
ATOM 1344 C C . HIS A 1 185 ? -7.691 -7.092 19.950 1.00 89.44 185 HIS A C 1
ATOM 1346 O O . HIS A 1 185 ? -8.597 -7.897 20.183 1.00 89.44 185 HIS A O 1
ATOM 1352 N N . GLU A 1 186 ? -7.902 -5.777 19.920 1.00 89.31 186 GLU A N 1
ATOM 1353 C CA . GLU A 1 186 ? -9.187 -5.142 20.205 1.00 89.31 186 GLU A CA 1
ATOM 1354 C C . GLU A 1 186 ? -9.461 -3.968 19.254 1.00 89.31 186 GLU A C 1
ATOM 1356 O O . GLU A 1 186 ? -8.552 -3.289 18.772 1.00 89.31 186 GLU A O 1
ATOM 1361 N N . CYS A 1 187 ? -10.743 -3.711 18.990 1.00 91.12 187 CYS A N 1
ATOM 1362 C CA . CYS A 1 187 ? -11.191 -2.596 18.167 1.00 91.12 187 CYS A CA 1
ATOM 1363 C C . CYS A 1 187 ? -11.103 -1.255 18.912 1.00 91.12 187 CYS A C 1
ATOM 1365 O O . CYS A 1 187 ? -11.993 -0.903 19.689 1.00 91.12 187 CYS A O 1
ATOM 1367 N N . MET A 1 188 ? -10.080 -0.459 18.607 1.00 88.69 188 MET A N 1
ATOM 1368 C CA . MET A 1 188 ? -9.799 0.825 19.254 1.00 88.69 188 MET A CA 1
ATOM 1369 C C . MET A 1 188 ? -10.028 2.011 18.314 1.00 88.69 188 MET A C 1
ATOM 1371 O O . MET A 1 188 ? -9.904 1.907 17.091 1.00 88.69 188 MET A O 1
ATOM 1375 N N . ALA A 1 189 ? -10.364 3.171 18.881 1.00 89.31 189 ALA A N 1
ATOM 1376 C CA . ALA A 1 189 ? -10.419 4.411 18.116 1.00 89.31 189 ALA A CA 1
ATOM 1377 C C . ALA A 1 189 ? -8.991 4.839 17.719 1.00 89.31 189 ALA A C 1
ATOM 1379 O O . ALA A 1 189 ? -8.122 4.898 18.591 1.00 89.31 189 ALA A O 1
ATOM 1380 N N . PRO A 1 190 ? -8.724 5.125 16.435 1.00 87.88 190 PRO A N 1
ATOM 1381 C CA . PRO A 1 190 ? -7.395 5.535 16.006 1.00 87.88 190 PRO A CA 1
ATOM 1382 C C . PRO A 1 190 ? -7.101 7.001 16.332 1.00 87.88 190 PRO A C 1
ATOM 1384 O O . PRO A 1 190 ? -7.999 7.845 16.305 1.00 87.88 190 PRO A O 1
ATOM 1387 N N . TYR A 1 191 ? -5.824 7.327 16.535 1.00 86.69 191 TYR A N 1
ATOM 1388 C CA . TYR A 1 191 ? -5.349 8.707 16.524 1.00 86.69 191 TYR A CA 1
ATOM 1389 C C . TYR A 1 191 ? -5.149 9.171 15.082 1.00 86.69 191 TYR A C 1
ATOM 1391 O O . TYR A 1 191 ? -4.389 8.577 14.315 1.00 86.69 191 TYR A O 1
ATOM 1399 N N . ILE A 1 192 ? -5.828 10.246 14.704 1.00 77.81 192 ILE A N 1
ATOM 1400 C CA . ILE A 1 192 ? -5.595 10.934 13.437 1.00 77.81 192 ILE A CA 1
ATOM 1401 C C . ILE A 1 192 ? -4.683 12.104 13.789 1.00 77.81 192 ILE A C 1
ATOM 1403 O O . ILE A 1 192 ? -5.119 13.027 14.468 1.00 77.81 192 ILE A O 1
ATOM 1407 N N . GLY A 1 193 ? -3.406 12.028 13.412 1.00 59.25 193 GLY A N 1
ATOM 1408 C CA . GLY A 1 193 ? -2.511 13.170 13.569 1.00 59.25 193 GLY A CA 1
ATOM 1409 C C . GLY A 1 193 ? -3.034 14.317 12.710 1.00 59.25 193 GLY A C 1
ATOM 1410 O O . GLY A 1 193 ? -3.031 14.204 11.486 1.00 59.25 193 GLY A O 1
ATOM 1411 N N . GLU A 1 194 ? -3.521 15.383 13.340 1.00 47.06 194 GLU A N 1
ATOM 1412 C CA . GLU A 1 194 ? -3.758 16.651 12.656 1.00 47.06 194 GLU A CA 1
ATOM 1413 C C . GLU A 1 194 ? -2.380 17.219 12.294 1.00 47.06 194 GLU A C 1
ATOM 1415 O O . GLU A 1 194 ? -1.562 17.484 13.177 1.00 47.06 194 GLU A O 1
ATOM 1420 N N . LYS A 1 195 ? -2.085 17.296 10.994 1.00 40.41 195 LYS A N 1
ATOM 1421 C CA . LYS A 1 195 ? -0.883 17.937 10.456 1.00 40.41 195 LYS A CA 1
ATOM 1422 C C . LYS A 1 195 ? -1.271 19.241 9.785 1.00 40.41 195 LYS A C 1
ATOM 1424 O O . LYS A 1 195 ? -2.269 19.214 9.031 1.00 40.41 195 LYS A O 1
#

Foldseek 3Di:
DDPVVVVVVVVLVVLLPDPCNVVVVVVVVVPDPDDDDDPDDPVSVVVSVVPLDQAAADDDDQPPDDDLDAQDDTQVSDPDRWTFDDNPRYTDTHDHAHFQDAAADDADADDDDAADAQDDAQVSEPDRWTFDDNNHYTDTHNHAHDADAADDDEDDDDPDQADAQDDFQVSDPDRWTFDDHPRYTDTHHHDHDDD